Protein AF-A0AAW0F439-F1 (afdb_monomer_lite)

Organism: NCBI:txid1808958

Foldseek 3Di:
DDDDDDDDDDDDDDDDDDDDDDDDDDDDDDDDDDDDDDDDDDDDDDDDDDPDDPDDDDCCVLQVCLPPCLVVLVPDPDPPVVVVVVLVVLVVSLVSLLVLLVVLVVQLVVCVVVVVNVSNVVSVVVLVVSLVSLLVVLLSVLVSLLVVLLVVLVVVLVVVVVVLVVVLVVVLVVLVVVLVVVLVVLVVVLVVVLVVLVVVLVVVLVVCVVDVDPPDDDDPVLVVLVVVLVVCVVVVVVVVNVVSVVVSVVSVVVVSVVVSVVSVVVSVVVSVVSVVVSVVVSVVSVVVSVVVSVVSVVVSVVVSVVSVVVSVVSSVVSVVLSVVLNVVSVVLVVCQVPDPDHDSSVSSVVSSVSSNSSPPDDPPPPPPPVVPDD

Structure (mmCIF, N/CA/C/O backbone):
data_AF-A0AAW0F439-F1
#
_entry.id   AF-A0AAW0F439-F1
#
loop_
_atom_site.group_PDB
_atom_site.id
_atom_site.type_symbol
_atom_site.label_atom_id
_atom_site.label_alt_id
_atom_site.label_comp_id
_atom_site.label_asym_id
_atom_site.label_entity_id
_atom_site.label_seq_id
_atom_site.pdbx_PDB_ins_code
_atom_site.Cartn_x
_atom_site.Cartn_y
_atom_site.Cartn_z
_atom_site.occupancy
_atom_site.B_iso_or_equiv
_atom_site.auth_seq_id
_atom_site.auth_comp_id
_atom_site.auth_asym_id
_atom_site.auth_atom_id
_atom_site.pdbx_PDB_model_num
ATOM 1 N N . MET A 1 1 ? 4.691 -3.956 38.740 1.00 44.19 1 MET A N 1
ATOM 2 C CA . MET A 1 1 ? 5.986 -3.484 39.287 1.00 44.19 1 MET A CA 1
ATOM 3 C C . MET A 1 1 ? 6.882 -3.055 38.129 1.00 44.19 1 MET A C 1
ATOM 5 O O . MET A 1 1 ? 6.518 -3.349 37.000 1.00 44.19 1 MET A O 1
ATOM 9 N N . THR A 1 2 ? 7.966 -2.321 38.419 1.00 42.91 2 THR A N 1
ATOM 10 C CA . THR A 1 2 ? 8.877 -1.647 37.461 1.00 42.91 2 THR A CA 1
ATOM 11 C C . THR A 1 2 ? 8.206 -0.679 36.481 1.00 42.91 2 THR A C 1
ATOM 13 O O . THR A 1 2 ? 7.998 -0.981 35.310 1.00 42.91 2 THR A O 1
ATOM 16 N N . SER A 1 3 ? 7.930 0.528 36.981 1.00 34.72 3 SER A N 1
ATOM 17 C CA . SER A 1 3 ? 7.806 1.740 36.164 1.00 34.72 3 SER A CA 1
ATOM 18 C C . SER A 1 3 ? 9.114 2.037 35.424 1.00 34.72 3 SER A C 1
ATOM 20 O O . SER A 1 3 ? 10.192 1.748 35.940 1.00 34.72 3 SER A O 1
ATOM 22 N N . THR A 1 4 ? 9.035 2.727 34.288 1.00 47.25 4 THR A N 1
ATOM 23 C CA . THR A 1 4 ? 10.166 3.490 33.738 1.00 47.25 4 THR A CA 1
ATOM 24 C C . THR A 1 4 ? 9.667 4.860 33.295 1.00 47.25 4 THR A C 1
ATOM 26 O O . THR A 1 4 ? 8.822 4.973 32.412 1.00 47.25 4 THR A O 1
ATOM 29 N N . LEU A 1 5 ? 10.159 5.900 33.969 1.00 45.00 5 LEU A N 1
ATOM 30 C CA . LEU A 1 5 ? 9.976 7.294 33.573 1.00 45.00 5 LEU A CA 1
ATOM 31 C C . LEU A 1 5 ? 10.922 7.618 32.415 1.00 45.00 5 LEU A C 1
ATOM 33 O O . LEU A 1 5 ? 12.069 7.179 32.434 1.00 45.00 5 LEU A O 1
ATOM 37 N N . PHE A 1 6 ? 10.485 8.478 31.497 1.00 43.41 6 PHE A N 1
ATOM 38 C CA . PHE A 1 6 ? 11.401 9.290 30.700 1.00 43.41 6 PHE A CA 1
ATOM 39 C C . PHE A 1 6 ? 10.947 10.749 30.711 1.00 43.41 6 PHE A C 1
ATOM 41 O O . PHE A 1 6 ? 9.919 11.108 30.145 1.00 43.41 6 PHE A O 1
ATOM 48 N N . HIS A 1 7 ? 11.748 11.566 31.387 1.00 41.03 7 HIS A N 1
ATOM 49 C CA . HIS A 1 7 ? 11.763 13.021 31.304 1.00 41.03 7 HIS A CA 1
ATOM 50 C C . HIS A 1 7 ? 12.913 13.386 30.360 1.00 41.03 7 HIS A C 1
ATOM 52 O O . HIS A 1 7 ? 14.019 12.893 30.572 1.00 41.03 7 HIS A O 1
ATOM 58 N N . LEU A 1 8 ? 12.691 14.262 29.382 1.00 43.53 8 LEU A N 1
ATOM 59 C CA . LEU A 1 8 ? 13.760 15.073 28.798 1.00 43.53 8 LEU A CA 1
ATOM 60 C C . LEU A 1 8 ? 13.211 16.458 28.457 1.00 43.53 8 LEU A C 1
ATOM 62 O O . LEU A 1 8 ? 12.198 16.577 27.769 1.00 43.53 8 LEU A O 1
ATOM 66 N N . ASP A 1 9 ? 13.894 17.477 28.971 1.00 39.38 9 ASP A N 1
ATOM 67 C CA . ASP A 1 9 ? 13.676 18.881 28.635 1.00 39.38 9 ASP A CA 1
ATOM 68 C C . ASP A 1 9 ? 14.287 19.235 27.271 1.00 39.38 9 ASP A C 1
ATOM 70 O O . ASP A 1 9 ? 15.055 18.473 26.678 1.00 39.38 9 ASP A O 1
ATOM 74 N N . GLY A 1 10 ? 13.904 20.399 26.746 1.00 34.06 10 GLY A N 1
ATOM 75 C CA . GLY A 1 10 ? 14.281 20.834 25.405 1.00 34.06 10 GLY A CA 1
ATOM 76 C C . GLY A 1 10 ? 15.614 21.579 25.309 1.00 34.06 10 GLY A C 1
ATOM 77 O O . GLY A 1 10 ? 16.284 21.893 26.291 1.00 34.06 10 GLY A O 1
ATOM 78 N N . SER A 1 11 ? 15.951 21.954 24.078 1.00 33.31 11 SER A N 1
ATOM 79 C CA . SER A 1 11 ? 16.776 23.122 23.765 1.00 33.31 11 SER A CA 1
ATOM 80 C C . SER A 1 11 ? 16.497 23.564 22.332 1.00 33.31 11 SER A C 1
ATOM 82 O O . SER A 1 11 ? 16.321 22.739 21.437 1.00 33.31 11 SER A O 1
ATOM 84 N N . ALA A 1 12 ? 16.429 24.875 22.126 1.00 36.34 12 ALA A N 1
ATOM 85 C CA . ALA A 1 12 ? 16.360 25.480 20.802 1.00 36.34 12 ALA A CA 1
ATOM 86 C C . ALA A 1 12 ? 17.772 25.647 20.224 1.00 36.34 12 ALA A C 1
ATOM 88 O O . ALA A 1 12 ? 18.722 25.795 20.990 1.00 36.34 12 ALA A O 1
ATOM 89 N N . LEU A 1 13 ? 17.886 25.728 18.893 1.00 32.78 13 LEU A N 1
ATOM 90 C CA . LEU A 1 13 ? 18.457 26.903 18.216 1.00 32.78 13 LEU A CA 1
ATOM 91 C C . LEU A 1 13 ? 18.452 26.770 16.680 1.00 32.78 13 LEU A C 1
ATOM 93 O O . LEU A 1 13 ? 18.800 25.732 16.137 1.00 32.78 13 LEU A O 1
ATOM 97 N N . SER A 1 14 ? 18.161 27.904 16.036 1.00 31.98 14 SER A N 1
ATOM 98 C CA . SER A 1 14 ? 18.722 28.391 14.764 1.00 31.98 14 SER A CA 1
ATOM 99 C C . SER A 1 14 ? 18.606 27.563 13.469 1.00 31.98 14 SER A C 1
ATOM 101 O O . SER A 1 14 ? 19.311 26.577 13.275 1.00 31.98 14 SER A O 1
ATOM 103 N N . ALA A 1 15 ? 17.874 28.117 12.496 1.00 31.53 15 ALA A N 1
ATOM 104 C CA . ALA A 1 15 ? 18.339 28.228 11.108 1.00 31.53 15 ALA A CA 1
ATOM 105 C C . ALA A 1 15 ? 17.643 29.409 10.400 1.00 31.53 15 ALA A C 1
ATOM 107 O O . ALA A 1 15 ? 16.468 29.684 10.644 1.00 31.53 15 ALA A O 1
ATOM 108 N N . SER A 1 16 ? 18.389 30.109 9.546 1.00 33.22 16 SER A N 1
ATOM 109 C CA . SER A 1 16 ? 17.926 31.197 8.671 1.00 33.22 16 SER A CA 1
ATOM 110 C C . SER A 1 16 ? 17.037 30.684 7.530 1.00 33.22 16 SER A C 1
ATOM 112 O O . SER A 1 16 ? 17.197 29.533 7.140 1.00 33.22 16 SER A O 1
ATOM 114 N N . ASP A 1 17 ? 16.210 31.544 6.917 1.00 32.72 17 ASP A N 1
ATOM 115 C CA . ASP A 1 17 ? 16.488 32.036 5.549 1.00 32.72 17 ASP A CA 1
ATOM 116 C C . ASP A 1 17 ? 15.487 33.101 5.039 1.00 32.72 17 ASP A C 1
ATOM 118 O O . ASP A 1 17 ? 14.462 33.340 5.674 1.00 32.72 17 ASP A O 1
ATOM 122 N N . VAL A 1 18 ? 15.813 33.675 3.864 1.00 36.34 18 VAL A N 1
ATOM 123 C CA . VAL A 1 18 ? 14.975 34.319 2.808 1.00 36.34 18 VAL A CA 1
ATOM 124 C C . VAL A 1 18 ? 15.556 35.692 2.395 1.00 36.34 18 VAL A C 1
ATOM 126 O O . VAL A 1 18 ? 15.397 36.671 3.113 1.00 36.34 18 VAL A O 1
ATOM 129 N N . SER A 1 19 ? 16.372 35.800 1.332 1.00 37.03 19 SER A N 1
ATOM 130 C CA . SER A 1 19 ? 16.068 35.826 -0.130 1.00 37.03 19 SER A CA 1
ATOM 131 C C . SER A 1 19 ? 16.020 37.273 -0.718 1.00 37.03 19 SER A C 1
ATOM 133 O O . SER A 1 19 ? 16.279 38.207 0.039 1.00 37.03 19 SER A O 1
ATOM 135 N N . PRO A 1 20 ? 15.927 37.527 -2.051 1.00 46.81 20 PRO A N 1
ATOM 136 C CA . PRO A 1 20 ? 17.023 38.247 -2.721 1.00 46.81 20 PRO A CA 1
ATOM 137 C C . PRO A 1 20 ? 16.613 39.464 -3.579 1.00 46.81 20 PRO A C 1
ATOM 139 O O . PRO A 1 20 ? 15.482 39.566 -4.043 1.00 46.81 20 PRO A O 1
ATOM 142 N N . HIS A 1 21 ? 17.579 40.317 -3.950 1.00 32.12 21 HIS A N 1
ATOM 143 C CA . HIS A 1 21 ? 17.425 41.248 -5.080 1.00 32.12 21 HIS A CA 1
ATOM 144 C C . HIS A 1 21 ? 18.711 41.403 -5.911 1.00 32.12 21 HIS A C 1
ATOM 146 O O . HIS A 1 21 ? 19.806 41.555 -5.375 1.00 32.12 21 HIS A O 1
ATOM 152 N N . ARG A 1 22 ? 18.562 41.385 -7.246 1.00 32.38 22 ARG A N 1
ATOM 153 C CA . ARG A 1 22 ? 19.619 41.615 -8.247 1.00 32.38 22 ARG A CA 1
ATOM 154 C C . ARG A 1 22 ? 19.050 42.362 -9.456 1.00 32.38 22 ARG A C 1
ATOM 156 O O . ARG A 1 22 ? 18.057 41.900 -10.006 1.00 32.38 22 ARG A O 1
ATOM 163 N N . ALA A 1 23 ? 19.729 43.437 -9.871 1.00 35.75 23 ALA A N 1
ATOM 164 C CA . ALA A 1 23 ? 19.691 44.197 -11.145 1.00 35.75 23 ALA A CA 1
ATOM 165 C C . ALA A 1 23 ? 20.115 45.660 -10.830 1.00 35.75 23 ALA A C 1
ATOM 167 O O . ALA A 1 23 ? 19.971 46.032 -9.664 1.00 35.75 23 ALA A O 1
ATOM 168 N N . PRO A 1 24 ? 20.602 46.501 -11.780 1.00 47.84 24 PRO A N 1
ATOM 169 C CA . PRO A 1 24 ? 20.489 46.389 -13.247 1.00 47.84 24 PRO A CA 1
ATOM 170 C C . PRO A 1 24 ? 21.771 46.731 -14.069 1.00 47.84 24 PRO A C 1
ATOM 172 O O . PRO A 1 24 ? 22.823 46.975 -13.497 1.00 47.84 24 PRO A O 1
ATOM 175 N N . ALA A 1 25 ? 21.609 46.757 -15.409 1.00 32.91 25 ALA A N 1
ATOM 176 C CA . ALA A 1 25 ? 22.294 47.542 -16.474 1.00 32.91 25 ALA A CA 1
ATOM 177 C C . ALA A 1 25 ? 23.851 47.638 -16.529 1.00 32.91 25 ALA A C 1
ATOM 179 O O . ALA A 1 25 ? 24.495 47.911 -15.530 1.00 32.91 25 ALA A O 1
ATOM 180 N N . ALA A 1 26 ? 24.586 47.419 -17.635 1.00 33.12 26 ALA A N 1
ATOM 181 C CA . ALA A 1 26 ? 24.437 47.672 -19.091 1.00 33.12 26 ALA A CA 1
ATOM 182 C C . ALA A 1 26 ? 25.012 49.021 -19.602 1.00 33.12 26 ALA A C 1
ATOM 184 O O . ALA A 1 26 ? 24.386 50.058 -19.417 1.00 33.12 26 ALA A O 1
ATOM 185 N N . ALA A 1 27 ? 26.167 48.955 -20.293 1.00 31.69 27 ALA A N 1
ATOM 186 C CA . ALA A 1 27 ? 26.758 49.885 -21.290 1.00 31.69 27 ALA A CA 1
ATOM 187 C C . ALA A 1 27 ? 28.228 49.443 -21.566 1.00 31.69 27 ALA A C 1
ATOM 189 O O . ALA A 1 27 ? 28.840 48.889 -20.661 1.00 31.69 27 ALA A O 1
ATOM 190 N N . SER A 1 28 ? 28.956 49.702 -22.662 1.00 30.73 28 SER A N 1
ATOM 191 C CA . SER A 1 28 ? 28.740 49.817 -24.122 1.00 30.73 28 SER A CA 1
ATOM 192 C C . SER A 1 28 ? 29.999 50.487 -24.733 1.00 30.73 28 SER A C 1
ATOM 194 O O . SER A 1 28 ? 30.340 51.564 -24.252 1.00 30.73 28 SER A O 1
ATOM 196 N N . VAL A 1 29 ? 30.580 49.962 -25.837 1.00 30.08 29 VAL A N 1
ATOM 197 C CA . VAL A 1 29 ? 31.481 50.690 -26.798 1.00 30.08 29 VAL A CA 1
ATOM 198 C C . VAL A 1 29 ? 32.897 51.055 -26.236 1.00 30.08 29 VAL A C 1
ATOM 200 O O . VAL A 1 29 ? 33.021 51.316 -25.051 1.00 30.08 29 VAL A O 1
ATOM 203 N N . ARG A 1 30 ? 34.063 51.033 -26.927 1.00 30.36 30 ARG A N 1
ATOM 204 C CA . ARG A 1 30 ? 34.538 51.392 -28.301 1.00 30.36 30 ARG A CA 1
ATOM 205 C C . ARG A 1 30 ? 35.837 50.592 -28.611 1.00 30.36 30 ARG A C 1
ATOM 207 O O . ARG A 1 30 ? 36.656 50.441 -27.718 1.00 30.36 30 ARG A O 1
ATOM 214 N N . VAL A 1 31 ? 35.994 49.905 -29.749 1.00 35.06 31 VAL A N 1
ATOM 215 C CA . VAL A 1 31 ? 36.697 50.330 -30.995 1.00 35.06 31 VAL A CA 1
ATOM 216 C C . VAL A 1 31 ? 38.063 51.021 -30.817 1.00 35.06 31 VAL A C 1
ATOM 218 O O . VAL A 1 31 ? 38.099 52.172 -30.398 1.00 35.06 31 VAL A O 1
ATOM 221 N N . HIS A 1 32 ? 39.136 50.377 -31.301 1.00 30.80 32 HIS A N 1
ATOM 222 C CA . HIS A 1 32 ? 40.083 50.952 -32.276 1.00 30.80 32 HIS A CA 1
ATOM 223 C C . HIS A 1 32 ? 40.852 49.840 -33.016 1.00 30.80 32 HIS A C 1
ATOM 225 O O . HIS A 1 32 ? 41.097 48.773 -32.458 1.00 30.80 32 HIS A O 1
ATOM 231 N N . ALA A 1 33 ? 41.203 50.096 -34.275 1.00 35.25 33 ALA A N 1
ATOM 232 C CA . ALA A 1 33 ? 42.095 49.274 -35.090 1.00 35.25 33 ALA A CA 1
ATOM 233 C C . ALA A 1 33 ? 43.382 50.060 -35.365 1.00 35.25 33 ALA A C 1
ATOM 235 O O . ALA A 1 33 ? 43.315 51.288 -35.387 1.00 35.25 33 ALA A O 1
ATOM 236 N N . ASP A 1 34 ? 44.488 49.369 -35.656 1.00 28.09 34 ASP A N 1
ATOM 237 C CA . ASP A 1 34 ? 45.355 49.784 -36.764 1.00 28.09 34 ASP A CA 1
ATOM 238 C C . ASP A 1 34 ? 46.242 48.644 -37.292 1.00 28.09 34 ASP A C 1
ATOM 240 O O . ASP A 1 34 ? 46.413 47.610 -36.639 1.00 28.09 34 ASP A O 1
ATOM 244 N N . ALA A 1 35 ? 46.748 48.814 -38.514 1.00 33.47 35 ALA A N 1
ATOM 245 C CA . ALA A 1 35 ? 47.559 47.830 -39.235 1.00 33.47 35 ALA A CA 1
ATOM 246 C C . ALA A 1 35 ? 49.074 48.034 -39.019 1.00 33.47 35 ALA A C 1
ATOM 248 O O . ALA A 1 35 ? 49.483 49.067 -38.512 1.00 33.47 35 ALA A O 1
ATOM 249 N N . HIS A 1 36 ? 49.906 47.070 -39.450 1.00 31.88 36 HIS A N 1
ATOM 250 C CA . HIS A 1 36 ? 51.072 47.299 -40.332 1.00 31.88 36 HIS A CA 1
ATOM 251 C C . HIS A 1 36 ? 51.781 45.973 -40.712 1.00 31.88 36 HIS A C 1
ATOM 253 O O . HIS A 1 36 ? 52.089 45.134 -39.871 1.00 31.88 36 HIS A O 1
ATOM 259 N N . LEU A 1 37 ? 52.050 45.818 -42.012 1.00 36.91 37 LEU A N 1
ATOM 260 C CA . LEU A 1 37 ? 52.908 44.821 -42.690 1.00 36.91 37 LEU A CA 1
ATOM 261 C C . LEU A 1 37 ? 54.193 45.559 -43.172 1.00 36.91 37 LEU A C 1
ATOM 263 O O . LEU A 1 37 ? 54.091 46.786 -43.289 1.00 36.91 37 LEU A O 1
ATOM 267 N N . PRO A 1 38 ? 55.367 44.924 -43.476 1.00 45.69 38 PRO A N 1
ATOM 268 C CA . PRO A 1 38 ? 55.506 44.110 -44.709 1.00 45.69 38 PRO A CA 1
ATOM 269 C C . PRO A 1 38 ? 56.618 43.014 -44.844 1.00 45.69 38 PRO A C 1
ATOM 271 O O . PRO A 1 38 ? 57.724 43.110 -44.327 1.00 45.69 38 PRO A O 1
ATOM 274 N N . SER A 1 39 ? 56.295 42.020 -45.685 1.00 30.91 39 SER A N 1
ATOM 275 C CA . SER A 1 39 ? 57.039 41.353 -46.793 1.00 30.91 39 SER A CA 1
ATOM 276 C C . SER A 1 39 ? 58.575 41.141 -46.867 1.00 30.91 39 SER A C 1
ATOM 278 O O . SER A 1 39 ? 59.338 42.096 -46.999 1.00 30.91 39 SER A O 1
ATOM 280 N N . ARG A 1 40 ? 58.968 39.874 -47.135 1.00 25.69 40 ARG A N 1
ATOM 281 C CA . ARG A 1 40 ? 59.817 39.364 -48.269 1.00 25.69 40 ARG A CA 1
ATOM 282 C C . ARG A 1 40 ? 59.796 37.808 -48.241 1.00 25.69 40 ARG A C 1
ATOM 284 O O . ARG A 1 40 ? 59.927 37.264 -47.156 1.00 25.69 40 ARG A O 1
ATOM 291 N N . ALA A 1 41 ? 59.386 37.045 -49.269 1.00 31.73 41 ALA A N 1
ATOM 292 C CA . ALA A 1 41 ? 60.007 36.721 -50.581 1.00 31.73 41 ALA A CA 1
ATOM 293 C C . ALA A 1 41 ? 61.401 36.042 -50.464 1.00 31.73 41 ALA A C 1
ATOM 295 O O . ALA A 1 41 ? 62.212 36.535 -49.685 1.00 31.73 41 ALA A O 1
ATOM 296 N N . ALA A 1 42 ? 61.752 34.962 -51.190 1.00 32.22 42 ALA A N 1
ATOM 297 C CA . ALA A 1 42 ? 61.201 34.402 -52.446 1.00 32.22 42 ALA A CA 1
ATOM 298 C C . ALA A 1 42 ? 61.516 32.885 -52.650 1.00 32.22 42 ALA A C 1
ATOM 300 O O . ALA A 1 42 ? 62.343 32.376 -51.904 1.00 32.22 42 ALA A O 1
ATOM 301 N N . GLU A 1 43 ? 60.916 32.262 -53.696 1.00 32.38 43 GLU A N 1
ATOM 302 C CA . GLU A 1 43 ? 61.377 31.064 -54.480 1.00 32.38 43 GLU A CA 1
ATOM 303 C C . GLU A 1 43 ? 61.623 29.723 -53.713 1.00 32.38 43 GLU A C 1
ATOM 305 O O . GLU A 1 43 ? 61.959 29.734 -52.541 1.00 32.38 43 GLU A O 1
ATOM 310 N N . SER A 1 44 ? 61.546 28.484 -54.227 1.00 30.25 44 SER A N 1
ATOM 311 C CA . SER A 1 44 ? 60.993 27.772 -55.415 1.00 30.25 44 SER A CA 1
ATOM 312 C C . SER A 1 44 ? 61.211 26.240 -55.135 1.00 30.25 44 SER A C 1
ATOM 314 O O . SER A 1 44 ? 62.020 25.936 -54.258 1.00 30.25 44 SER A O 1
ATOM 316 N N . ASP A 1 45 ? 60.594 25.199 -55.721 1.00 31.58 45 ASP A N 1
ATOM 317 C CA . ASP A 1 45 ? 59.513 25.021 -56.714 1.00 31.58 45 ASP A CA 1
ATOM 318 C C . ASP A 1 45 ? 58.909 23.572 -56.611 1.00 31.58 45 ASP A C 1
ATOM 320 O O . ASP A 1 45 ? 59.071 22.923 -55.579 1.00 31.58 45 ASP A O 1
ATOM 324 N N . ASP A 1 46 ? 58.279 23.061 -57.684 1.00 29.92 46 ASP A N 1
ATOM 325 C CA . ASP A 1 46 ? 57.980 21.647 -58.033 1.00 29.92 46 ASP A CA 1
ATOM 326 C C . ASP A 1 46 ? 56.865 20.831 -57.308 1.00 29.92 46 ASP A C 1
ATOM 328 O O . ASP A 1 46 ? 56.997 20.327 -56.196 1.00 29.92 46 ASP A O 1
ATOM 332 N N . ALA A 1 47 ? 55.832 20.535 -58.118 1.00 30.41 47 ALA A N 1
ATOM 333 C CA . ALA A 1 47 ? 54.951 19.351 -58.162 1.00 30.41 47 ALA A CA 1
ATOM 334 C C . ALA A 1 47 ? 53.960 19.020 -56.999 1.00 30.41 47 ALA A C 1
ATOM 336 O O . ALA A 1 47 ? 54.336 18.885 -55.835 1.00 30.41 47 ALA A O 1
ATOM 337 N N . PRO A 1 48 ? 52.665 18.758 -57.306 1.00 39.69 48 PRO A N 1
ATOM 338 C CA . PRO A 1 48 ? 51.646 18.469 -56.296 1.00 39.69 48 PRO A CA 1
ATOM 339 C C . PRO A 1 48 ? 51.578 16.979 -55.926 1.00 39.69 48 PRO A C 1
ATOM 341 O O . PRO A 1 48 ? 51.132 16.144 -56.716 1.00 39.69 48 PRO A O 1
ATOM 344 N N . ALA A 1 49 ? 51.905 16.648 -54.676 1.00 31.77 49 ALA A N 1
ATOM 345 C CA . ALA A 1 49 ? 51.656 15.328 -54.101 1.00 31.77 49 ALA A CA 1
ATOM 346 C C . ALA A 1 49 ? 50.964 15.425 -52.729 1.00 31.77 49 ALA A C 1
ATOM 348 O O . ALA A 1 49 ? 51.417 16.133 -51.836 1.00 31.77 49 ALA A O 1
ATOM 349 N N . LEU A 1 50 ? 49.900 14.631 -52.552 1.00 33.50 50 LEU A N 1
ATOM 350 C CA . LEU A 1 50 ? 49.340 14.222 -51.250 1.00 33.50 50 LEU A CA 1
ATOM 351 C C . LEU A 1 50 ? 48.675 15.308 -50.371 1.00 33.50 50 LEU A C 1
ATOM 353 O O . LEU A 1 50 ? 48.874 15.351 -49.159 1.00 33.50 50 LEU A O 1
ATOM 357 N N . LEU A 1 51 ? 47.746 16.081 -50.943 1.00 40.47 51 LEU A N 1
ATOM 358 C CA . LEU A 1 51 ? 46.692 16.765 -50.174 1.00 40.47 51 LEU A CA 1
ATOM 359 C C . LEU A 1 51 ? 45.354 16.012 -50.280 1.00 40.47 51 LEU A C 1
ATOM 361 O O . LEU A 1 51 ? 44.575 16.311 -51.178 1.00 40.47 51 LEU A O 1
ATOM 365 N N . ALA A 1 52 ? 45.108 15.046 -49.376 1.00 32.78 52 ALA A N 1
ATOM 366 C CA . ALA A 1 52 ? 43.778 14.627 -48.871 1.00 32.78 52 ALA A CA 1
ATOM 367 C C . ALA A 1 52 ? 43.842 13.301 -48.068 1.00 32.78 52 ALA A C 1
ATOM 369 O O . ALA A 1 52 ? 43.359 12.273 -48.536 1.00 32.78 52 ALA A O 1
ATOM 370 N N . ASP A 1 53 ? 44.398 13.312 -46.849 1.00 38.03 53 ASP A N 1
ATOM 371 C CA . ASP A 1 53 ? 44.301 12.154 -45.924 1.00 38.03 53 ASP A CA 1
ATOM 372 C C . ASP A 1 53 ? 44.003 12.553 -44.456 1.00 38.03 53 ASP A C 1
ATOM 374 O O . ASP A 1 53 ? 44.045 11.730 -43.542 1.00 38.03 53 ASP A O 1
ATOM 378 N N . THR A 1 54 ? 43.697 13.833 -44.197 1.00 43.38 54 THR A N 1
ATOM 379 C CA . THR A 1 54 ? 43.726 14.421 -42.839 1.00 43.38 54 THR A CA 1
ATOM 380 C C . THR A 1 54 ? 42.523 15.299 -42.469 1.00 43.38 54 THR A C 1
ATOM 382 O O . THR A 1 54 ? 42.638 16.153 -41.593 1.00 43.38 54 THR A O 1
ATOM 385 N N . VAL A 1 55 ? 41.332 15.064 -43.041 1.00 45.22 55 VAL A N 1
ATOM 386 C CA . VAL A 1 55 ? 40.078 15.652 -42.515 1.00 45.22 55 VAL A CA 1
ATOM 387 C C . VAL A 1 55 ? 38.947 14.620 -42.422 1.00 45.22 55 VAL A C 1
ATOM 389 O O . VAL A 1 55 ? 38.088 14.497 -43.286 1.00 45.22 55 VAL A O 1
ATOM 392 N N . THR A 1 56 ? 38.899 13.900 -41.305 1.00 41.97 56 THR A N 1
ATOM 393 C CA . THR A 1 56 ? 37.625 13.499 -40.682 1.00 41.97 56 THR A CA 1
ATOM 394 C C . THR A 1 56 ? 37.812 13.602 -39.170 1.00 41.97 56 THR A C 1
ATOM 396 O O . THR A 1 56 ? 38.786 13.038 -38.663 1.00 41.97 56 THR A O 1
ATOM 399 N N . PRO A 1 57 ? 36.943 14.318 -38.427 1.00 46.41 57 PRO A N 1
ATOM 400 C CA . PRO A 1 57 ? 37.083 14.412 -36.980 1.00 46.41 57 PRO A CA 1
ATOM 401 C C . PRO A 1 57 ? 36.978 13.000 -36.386 1.00 46.41 57 PRO A C 1
ATOM 403 O O . PRO A 1 57 ? 36.054 12.254 -36.726 1.00 46.41 57 PRO A O 1
ATOM 406 N N . PRO A 1 58 ? 37.937 12.569 -35.553 1.00 50.31 58 PRO A N 1
ATOM 407 C CA . PRO A 1 58 ? 37.891 11.233 -35.002 1.00 50.31 58 PRO A CA 1
ATOM 408 C C . PRO A 1 58 ? 36.884 11.205 -33.848 1.00 50.31 58 PRO A C 1
ATOM 410 O O . PRO A 1 58 ? 36.937 12.058 -32.965 1.00 50.31 58 PRO A O 1
ATOM 413 N N . LEU A 1 59 ? 36.050 10.161 -33.808 1.00 57.62 59 LEU A N 1
ATOM 414 C CA . LEU A 1 59 ? 35.082 9.823 -32.745 1.00 57.62 59 LEU A CA 1
ATOM 415 C C . LEU A 1 59 ? 35.765 9.445 -31.404 1.00 57.62 59 LEU A C 1
ATOM 417 O O . LEU A 1 59 ? 35.397 8.471 -30.744 1.00 57.62 59 LEU A O 1
ATOM 421 N N . ARG A 1 60 ? 36.829 10.165 -31.021 1.00 52.88 60 ARG A N 1
ATOM 422 C CA . ARG A 1 60 ? 37.652 9.913 -29.829 1.00 52.88 60 ARG A CA 1
ATOM 423 C C . ARG A 1 60 ? 36.812 10.063 -28.563 1.00 52.88 60 ARG A C 1
ATOM 425 O O . ARG A 1 60 ? 36.856 9.179 -27.720 1.00 52.88 60 ARG A O 1
ATOM 432 N N . SER A 1 61 ? 36.001 11.113 -28.463 1.00 56.09 61 SER A N 1
ATOM 433 C CA . SER A 1 61 ? 35.021 11.309 -27.383 1.00 56.09 61 SER A CA 1
ATOM 434 C C . SER A 1 61 ? 34.016 10.155 -27.285 1.00 56.09 61 SER A C 1
ATOM 436 O O . SER A 1 61 ? 33.788 9.633 -26.196 1.00 56.09 61 SER A O 1
ATOM 438 N N . PHE A 1 62 ? 33.442 9.739 -28.418 1.00 59.28 62 PHE A N 1
ATOM 439 C CA . PHE A 1 62 ? 32.346 8.769 -28.459 1.00 59.28 62 PHE A CA 1
ATOM 440 C C . PHE A 1 62 ? 32.776 7.336 -28.090 1.00 59.28 62 PHE A C 1
ATOM 442 O O . PHE A 1 62 ? 31.989 6.624 -27.469 1.00 59.28 62 PHE A O 1
ATOM 449 N N . PHE A 1 63 ? 33.993 6.903 -28.459 1.00 58.38 63 PHE A N 1
ATOM 450 C CA . PHE A 1 63 ? 34.459 5.515 -28.263 1.00 58.38 63 PHE A CA 1
ATOM 451 C C . PHE A 1 63 ? 35.557 5.315 -27.200 1.00 58.38 63 PHE A C 1
ATOM 453 O O . PHE A 1 63 ? 35.896 4.169 -26.916 1.00 58.38 63 PHE A O 1
ATOM 460 N N . LEU A 1 64 ? 36.131 6.373 -26.609 1.00 55.38 64 LEU A N 1
ATOM 461 C CA . LEU A 1 64 ? 37.106 6.234 -25.507 1.00 55.38 64 LEU A CA 1
ATOM 462 C C . LEU A 1 64 ? 36.468 6.318 -24.107 1.00 55.38 64 LEU A C 1
ATOM 464 O O . LEU A 1 64 ? 37.131 6.011 -23.121 1.00 55.38 64 LEU A O 1
ATOM 468 N N . ALA A 1 65 ? 35.202 6.735 -23.997 1.00 50.84 65 ALA A N 1
ATOM 469 C CA . ALA A 1 65 ? 34.577 7.072 -22.713 1.00 50.84 65 ALA A CA 1
ATOM 470 C C . ALA A 1 65 ? 33.946 5.888 -21.942 1.00 50.84 65 ALA A C 1
ATOM 472 O O . ALA A 1 65 ? 33.600 6.058 -20.771 1.00 50.84 65 ALA A O 1
ATOM 473 N N . ASP A 1 66 ? 33.800 4.712 -22.567 1.00 49.19 66 ASP A N 1
ATOM 474 C CA . ASP A 1 66 ? 32.987 3.594 -22.045 1.00 49.19 66 ASP A CA 1
ATOM 475 C C . ASP A 1 66 ? 33.501 2.990 -20.720 1.00 49.19 66 ASP A C 1
ATOM 477 O O . ASP A 1 66 ? 32.706 2.462 -19.947 1.00 49.19 66 ASP A O 1
ATOM 481 N N . ALA A 1 67 ? 34.805 3.069 -20.422 1.00 45.03 67 ALA A N 1
ATOM 482 C CA . ALA A 1 67 ? 35.379 2.448 -19.220 1.00 45.03 67 ALA A CA 1
ATOM 483 C C . ALA A 1 67 ? 35.284 3.319 -17.951 1.00 45.03 67 ALA A C 1
ATOM 485 O O . ALA A 1 67 ? 35.098 2.785 -16.862 1.00 45.03 67 ALA A O 1
ATOM 486 N N . ALA A 1 68 ? 35.410 4.645 -18.076 1.00 42.06 68 ALA A N 1
ATOM 487 C CA . ALA A 1 68 ? 35.423 5.554 -16.924 1.00 42.06 68 ALA A CA 1
ATOM 488 C C . ALA A 1 68 ? 34.004 5.967 -16.495 1.00 42.06 68 ALA A C 1
ATOM 490 O O . ALA A 1 68 ? 33.644 5.866 -15.324 1.00 42.06 68 ALA A O 1
ATOM 491 N N . ARG A 1 69 ? 33.149 6.351 -17.457 1.00 49.47 69 ARG A N 1
ATOM 492 C CA . ARG A 1 69 ? 31.798 6.863 -17.156 1.00 49.47 69 ARG A CA 1
ATOM 493 C C . ARG A 1 69 ? 30.876 5.825 -16.513 1.00 49.47 69 ARG A C 1
ATOM 495 O O . ARG A 1 69 ? 29.983 6.206 -15.766 1.00 49.47 69 ARG A O 1
ATOM 502 N N . ALA A 1 70 ? 31.088 4.536 -16.784 1.00 45.12 70 ALA A N 1
ATOM 503 C CA . ALA A 1 70 ? 30.298 3.455 -16.196 1.00 45.12 70 ALA A CA 1
ATOM 504 C C . ALA A 1 70 ? 30.557 3.257 -14.688 1.00 45.12 70 ALA A C 1
ATOM 506 O O . ALA A 1 70 ? 29.689 2.731 -13.997 1.00 45.12 70 ALA A O 1
ATOM 507 N N . VAL A 1 71 ? 31.723 3.681 -14.183 1.00 42.59 71 VAL A N 1
ATOM 508 C CA . VAL A 1 71 ? 32.083 3.585 -12.759 1.00 42.59 71 VAL A CA 1
ATOM 509 C C . VAL A 1 71 ? 31.613 4.829 -12.003 1.00 42.59 71 VAL A C 1
ATOM 511 O O . VAL A 1 71 ? 30.939 4.704 -10.984 1.00 42.59 71 VAL A O 1
ATOM 514 N N . ASP A 1 72 ? 31.871 6.026 -12.538 1.00 38.19 72 ASP A N 1
ATOM 515 C CA . ASP A 1 72 ? 31.501 7.283 -11.869 1.00 38.19 72 ASP A CA 1
ATOM 516 C C . ASP A 1 72 ? 29.974 7.491 -11.794 1.00 38.19 72 ASP A C 1
ATOM 518 O O . ASP A 1 72 ? 29.453 8.009 -10.804 1.00 38.19 72 ASP A O 1
ATOM 522 N N . ALA A 1 73 ? 29.222 7.027 -12.802 1.00 44.69 73 ALA A N 1
ATOM 523 C CA . ALA A 1 73 ? 27.758 7.113 -12.822 1.00 44.69 73 ALA A CA 1
ATOM 524 C C . ALA A 1 73 ? 27.048 6.148 -11.848 1.00 44.69 73 ALA A C 1
ATOM 526 O O . ALA A 1 73 ? 25.826 6.216 -11.721 1.00 44.69 73 ALA A O 1
ATOM 527 N N . ALA A 1 74 ? 27.783 5.250 -11.180 1.00 43.06 74 ALA A N 1
ATOM 528 C CA . ALA A 1 74 ? 27.234 4.290 -10.221 1.00 43.06 74 ALA A CA 1
ATOM 529 C C . ALA A 1 74 ? 27.289 4.771 -8.756 1.00 43.06 74 ALA A C 1
ATOM 531 O O . ALA A 1 74 ? 26.748 4.094 -7.884 1.00 43.06 74 ALA A O 1
ATOM 532 N N . VAL A 1 75 ? 27.953 5.902 -8.473 1.00 41.81 75 VAL A N 1
ATOM 533 C CA . VAL A 1 75 ? 28.264 6.350 -7.096 1.00 41.81 75 VAL A CA 1
ATOM 534 C C . VAL A 1 75 ? 27.689 7.735 -6.759 1.00 41.81 75 VAL A C 1
ATOM 536 O O . VAL A 1 75 ? 27.499 8.048 -5.587 1.00 41.81 75 VAL A O 1
ATOM 539 N N . ALA A 1 76 ? 27.380 8.570 -7.753 1.00 40.31 76 ALA A N 1
ATOM 540 C CA . ALA A 1 76 ? 26.777 9.881 -7.520 1.00 40.31 76 ALA A CA 1
ATOM 541 C C . ALA A 1 76 ? 25.244 9.791 -7.404 1.00 40.31 76 ALA A C 1
ATOM 543 O O . ALA A 1 76 ? 24.588 9.296 -8.321 1.00 40.31 76 ALA A O 1
ATOM 544 N N . GLU A 1 77 ? 24.660 10.341 -6.334 1.00 40.72 77 GLU A N 1
ATOM 545 C CA . GLU A 1 77 ? 23.221 10.637 -6.299 1.00 40.72 77 GLU A CA 1
ATOM 546 C C . GLU A 1 77 ? 22.909 11.694 -7.370 1.00 40.72 77 GLU A C 1
ATOM 548 O O . GLU A 1 77 ? 23.327 12.850 -7.285 1.00 40.72 77 GLU A O 1
ATOM 553 N N . VAL A 1 78 ? 22.221 11.270 -8.430 1.00 45.81 78 VAL A N 1
ATOM 554 C CA . VAL A 1 78 ? 21.947 12.091 -9.613 1.00 45.81 78 VAL A CA 1
ATOM 555 C C . VAL A 1 78 ? 20.677 12.920 -9.368 1.00 45.81 78 VAL A C 1
ATOM 557 O O . VAL A 1 78 ? 19.599 12.331 -9.307 1.00 45.81 78 VAL A O 1
ATOM 560 N N . PRO A 1 79 ? 20.739 14.265 -9.269 1.00 49.69 79 PRO A N 1
ATOM 561 C CA . PRO A 1 79 ? 19.530 15.084 -9.170 1.00 49.69 79 PRO A CA 1
ATOM 562 C C . PRO A 1 79 ? 18.701 14.977 -10.461 1.00 49.69 79 PRO A C 1
ATOM 564 O O . PRO A 1 79 ? 19.274 14.857 -11.545 1.00 49.69 79 PRO A O 1
ATOM 567 N N . ASP A 1 80 ? 17.370 15.094 -10.374 1.00 52.16 80 ASP A N 1
ATOM 568 C CA . ASP A 1 80 ? 16.418 14.833 -11.480 1.00 52.16 80 ASP A CA 1
ATOM 569 C C . ASP A 1 80 ? 16.765 15.515 -12.825 1.00 52.16 80 ASP A C 1
ATOM 571 O O . ASP A 1 80 ? 16.485 14.990 -13.907 1.00 52.16 80 ASP A O 1
ATOM 575 N N . GLY A 1 81 ? 17.430 16.675 -12.789 1.00 59.09 81 GLY A N 1
ATOM 576 C CA . GLY A 1 81 ? 17.900 17.371 -13.991 1.00 59.09 81 GLY A CA 1
ATOM 577 C C . GLY A 1 81 ? 18.979 16.621 -14.789 1.00 59.09 81 GLY A C 1
ATOM 578 O O . GLY A 1 81 ? 19.047 16.762 -16.011 1.00 59.09 81 GLY A O 1
ATOM 579 N N . ALA A 1 82 ? 19.808 15.798 -14.147 1.00 63.50 82 ALA A N 1
ATOM 580 C CA . ALA A 1 82 ? 20.955 15.158 -14.789 1.00 63.50 82 ALA A CA 1
ATOM 581 C C . ALA A 1 82 ? 20.591 13.882 -15.578 1.00 63.50 82 ALA A C 1
ATOM 583 O O . ALA A 1 82 ? 21.253 13.578 -16.571 1.00 63.50 82 ALA A O 1
ATOM 584 N N . ALA A 1 83 ? 19.473 13.212 -15.265 1.00 67.25 83 ALA A N 1
ATOM 585 C CA . ALA A 1 83 ? 18.897 12.197 -16.158 1.00 67.25 83 ALA A CA 1
ATOM 586 C C . ALA A 1 83 ? 18.478 12.816 -17.509 1.00 67.25 83 ALA A C 1
ATOM 588 O O . ALA A 1 83 ? 18.764 12.264 -18.575 1.00 67.25 83 ALA A O 1
ATOM 589 N N . SER A 1 84 ? 17.885 14.016 -17.472 1.00 75.75 84 SER A N 1
ATOM 590 C CA . SER A 1 84 ? 17.521 14.779 -18.675 1.00 75.75 84 SER A CA 1
ATOM 591 C C . SER A 1 84 ? 18.752 15.260 -19.457 1.00 75.75 84 SER A C 1
ATOM 593 O O . SER A 1 84 ? 18.760 15.198 -20.687 1.00 75.75 84 SER A O 1
ATOM 595 N N . GLN A 1 85 ? 19.819 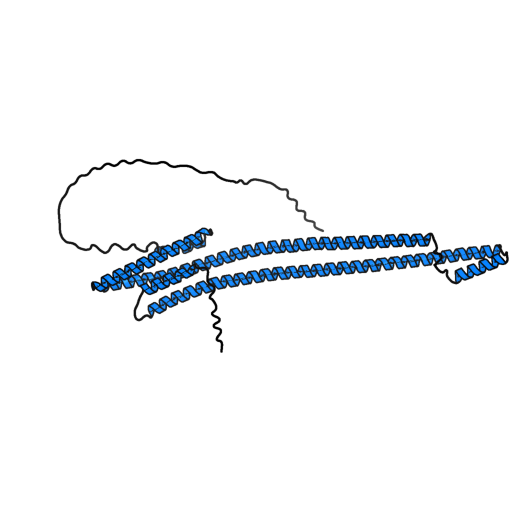15.683 -18.771 1.00 82.94 85 GLN A N 1
ATOM 596 C CA . GLN A 1 85 ? 21.088 16.053 -19.415 1.00 82.94 85 GLN A CA 1
ATOM 597 C C . GLN A 1 85 ? 21.774 14.850 -20.079 1.00 82.94 85 GLN A C 1
ATOM 599 O O . GLN A 1 85 ? 22.225 14.960 -21.218 1.00 82.94 85 GLN A O 1
ATOM 604 N N . GLN A 1 86 ? 21.807 13.681 -19.428 1.00 83.69 86 GLN A N 1
ATOM 605 C CA . GLN A 1 86 ? 22.384 12.470 -20.022 1.00 83.69 86 GLN A CA 1
ATOM 606 C C . GLN A 1 86 ? 21.591 11.991 -21.242 1.00 83.69 86 GLN A C 1
ATOM 608 O O . GLN A 1 86 ? 22.191 11.596 -22.241 1.00 83.69 86 GLN A O 1
ATOM 613 N N . HIS A 1 87 ? 20.262 12.093 -21.208 1.00 85.94 87 HIS A N 1
ATOM 614 C CA . HIS A 1 87 ? 19.413 11.841 -22.369 1.00 85.94 87 HIS A CA 1
ATOM 615 C C . HIS A 1 87 ? 19.744 12.786 -23.542 1.00 85.94 87 HIS A C 1
ATOM 617 O O . HIS A 1 87 ? 19.938 12.333 -24.673 1.00 85.94 87 HIS A O 1
ATOM 623 N N . GLN A 1 88 ? 19.894 14.090 -23.285 1.00 86.94 88 GLN A N 1
ATOM 624 C CA . GLN A 1 88 ? 20.299 15.067 -24.307 1.00 86.94 88 GLN A CA 1
ATOM 625 C C . GLN A 1 88 ? 21.699 14.775 -24.872 1.00 86.94 88 GLN A C 1
ATOM 627 O O . GLN A 1 88 ? 21.881 14.821 -26.092 1.00 86.94 88 GLN A O 1
ATOM 632 N N . GLN A 1 89 ? 22.661 14.415 -24.014 1.00 89.38 89 GLN A N 1
ATOM 633 C CA . GLN A 1 89 ? 24.004 14.015 -24.435 1.00 89.38 89 GLN A CA 1
ATOM 634 C C . GLN A 1 89 ? 23.960 12.747 -25.297 1.00 89.38 89 GLN A C 1
ATOM 636 O O . GLN A 1 89 ? 24.560 12.726 -26.365 1.00 89.38 89 GLN A O 1
ATOM 641 N N . TRP A 1 90 ? 23.187 11.728 -24.907 1.00 89.81 90 TRP A N 1
ATOM 642 C CA . TRP A 1 90 ? 22.979 10.519 -25.711 1.00 89.81 90 TRP A CA 1
ATOM 643 C C . TRP A 1 90 ? 22.441 10.853 -27.110 1.00 89.81 90 TRP A C 1
ATOM 645 O O . TRP A 1 90 ? 22.938 10.341 -28.110 1.00 89.81 90 TRP A O 1
ATOM 655 N N . HIS A 1 91 ? 21.477 11.770 -27.212 1.00 89.75 91 HIS A N 1
ATOM 656 C CA . HIS A 1 91 ? 20.959 12.228 -28.502 1.00 89.75 91 HIS A CA 1
ATOM 657 C C . HIS A 1 91 ? 21.945 13.082 -29.314 1.00 89.75 91 HIS A C 1
ATOM 659 O O . HIS A 1 91 ? 21.833 13.118 -30.540 1.00 89.75 91 HIS A O 1
ATOM 665 N N . ALA A 1 92 ? 22.884 13.796 -28.689 1.00 90.31 92 ALA A N 1
ATOM 666 C CA . ALA A 1 92 ? 23.982 14.458 -29.398 1.00 90.31 92 ALA A CA 1
ATOM 667 C C . ALA A 1 92 ? 24.978 13.422 -29.948 1.00 90.31 92 ALA A C 1
ATOM 669 O O . ALA A 1 92 ? 25.223 13.391 -31.153 1.00 90.31 92 ALA A O 1
ATOM 670 N N . ASP A 1 93 ? 25.431 12.509 -29.091 1.00 90.44 93 ASP A N 1
ATOM 671 C CA . ASP A 1 93 ? 26.324 11.395 -29.411 1.00 90.44 93 ASP A CA 1
ATOM 672 C C . ASP A 1 93 ? 25.775 10.531 -30.573 1.00 90.44 93 ASP A C 1
ATOM 674 O O . ASP A 1 93 ? 26.494 10.227 -31.524 1.00 90.44 93 ASP A O 1
ATOM 678 N N . MET A 1 94 ? 24.484 10.169 -30.559 1.00 92.56 94 MET A N 1
ATOM 679 C CA . MET A 1 94 ? 23.860 9.409 -31.658 1.00 92.56 94 MET A CA 1
ATOM 680 C C . MET A 1 94 ? 23.863 10.172 -32.997 1.00 92.56 94 MET A C 1
ATOM 682 O O . MET A 1 94 ? 24.066 9.558 -34.045 1.00 92.56 94 MET A O 1
ATOM 686 N N . ARG A 1 95 ? 23.669 11.500 -32.979 1.00 92.06 95 ARG A N 1
ATOM 687 C CA . ARG A 1 95 ? 23.718 12.345 -34.190 1.00 92.06 95 ARG A CA 1
ATOM 688 C C . ARG A 1 95 ? 25.137 12.468 -34.750 1.00 92.06 95 ARG A C 1
ATOM 690 O O . ARG A 1 95 ? 25.300 12.519 -35.966 1.00 92.06 95 ARG A O 1
ATOM 697 N N . GLU A 1 96 ? 26.158 12.466 -33.892 1.00 93.19 96 GLU A N 1
ATOM 698 C CA . GLU A 1 96 ? 27.567 12.433 -34.314 1.00 93.19 96 GLU A CA 1
ATOM 699 C C . GLU A 1 96 ? 27.888 11.136 -35.081 1.00 93.19 96 GLU A C 1
ATOM 701 O O . GLU A 1 96 ? 28.503 11.174 -36.149 1.00 93.19 96 GLU A O 1
ATOM 706 N N . VAL A 1 97 ? 27.401 9.985 -34.597 1.00 93.56 97 VAL A N 1
ATOM 707 C CA . VAL A 1 97 ? 27.570 8.694 -35.293 1.00 93.56 97 VAL A CA 1
ATOM 708 C C . VAL A 1 97 ? 26.801 8.647 -36.611 1.00 93.56 97 VAL A C 1
ATOM 710 O O . VAL A 1 97 ? 27.343 8.158 -37.601 1.00 93.56 97 VAL A O 1
ATOM 713 N N . GLU A 1 98 ? 25.576 9.177 -36.665 1.00 94.56 98 GLU A N 1
ATOM 714 C CA . GLU A 1 98 ? 24.821 9.300 -37.920 1.00 94.56 98 GLU A CA 1
ATOM 715 C C . GLU A 1 98 ? 25.588 10.132 -38.960 1.00 94.56 98 GLU A C 1
ATOM 717 O O . GLU A 1 98 ? 25.771 9.687 -40.096 1.00 94.56 98 GLU A O 1
ATOM 722 N N . ALA A 1 99 ? 26.107 11.300 -38.566 1.00 94.25 99 ALA A N 1
ATOM 723 C CA . ALA A 1 99 ? 26.918 12.147 -39.436 1.00 94.25 99 ALA A CA 1
ATOM 724 C C . ALA A 1 99 ? 28.186 11.427 -39.935 1.00 94.25 99 ALA A C 1
ATOM 726 O O . ALA A 1 99 ? 28.503 11.497 -41.123 1.00 94.25 99 ALA A O 1
ATOM 727 N N . TYR A 1 100 ? 28.876 10.679 -39.068 1.00 94.38 100 TYR A N 1
ATOM 728 C CA . TYR A 1 100 ? 30.060 9.904 -39.447 1.00 94.38 100 TYR A CA 1
ATOM 729 C C . TYR A 1 100 ? 29.756 8.756 -40.417 1.00 94.38 100 TYR A C 1
ATOM 731 O O . TYR A 1 100 ? 30.499 8.555 -41.379 1.00 94.38 100 TYR A O 1
ATOM 739 N N . LEU A 1 101 ? 28.672 8.005 -40.192 1.00 94.88 101 LEU A N 1
ATOM 740 C CA . LEU A 1 101 ? 28.253 6.927 -41.093 1.00 94.88 101 LEU A CA 1
ATOM 741 C C . LEU A 1 101 ? 27.853 7.478 -42.467 1.00 94.88 101 LEU A C 1
ATOM 743 O O . LEU A 1 101 ? 28.242 6.910 -43.484 1.00 94.88 101 LEU A O 1
ATOM 747 N N . ASN A 1 102 ? 27.142 8.610 -42.507 1.00 95.62 102 ASN A N 1
ATOM 748 C CA . ASN A 1 102 ? 26.825 9.299 -43.758 1.00 95.62 102 ASN A CA 1
ATOM 749 C C . ASN A 1 102 ? 28.103 9.774 -44.480 1.00 95.62 102 ASN A C 1
ATOM 751 O O . ASN A 1 102 ? 28.236 9.550 -45.679 1.00 95.62 102 ASN A O 1
ATOM 755 N N . ALA A 1 103 ? 29.075 10.354 -43.765 1.00 95.50 103 ALA A N 1
ATOM 756 C CA . ALA A 1 103 ? 30.342 10.798 -44.356 1.00 95.50 103 ALA A CA 1
ATOM 757 C C . ALA A 1 103 ? 31.187 9.640 -44.925 1.00 95.50 103 ALA A C 1
ATOM 759 O O . ALA A 1 103 ? 31.777 9.781 -45.997 1.00 95.50 103 ALA A O 1
ATOM 760 N N . LEU A 1 104 ? 31.233 8.487 -44.243 1.00 95.00 104 LEU A N 1
ATOM 761 C CA . LEU A 1 104 ? 31.917 7.292 -44.753 1.00 95.00 104 LEU A CA 1
ATOM 762 C C . LEU A 1 104 ? 31.224 6.679 -45.975 1.00 95.00 104 LEU A C 1
ATOM 764 O O . LEU A 1 104 ? 31.914 6.155 -46.848 1.00 95.00 104 LEU A O 1
ATOM 768 N N . ASP A 1 105 ? 29.893 6.732 -46.051 1.00 96.62 105 ASP A N 1
ATOM 769 C CA . ASP A 1 105 ? 29.142 6.222 -47.202 1.00 96.62 105 ASP A CA 1
ATOM 770 C C . ASP A 1 105 ? 29.296 7.122 -48.437 1.00 96.62 105 ASP A C 1
ATOM 772 O O . ASP A 1 105 ? 29.533 6.607 -49.530 1.00 96.62 105 ASP A O 1
ATOM 776 N N . SER A 1 106 ? 29.290 8.450 -48.268 1.00 95.81 106 SER A N 1
ATOM 777 C CA . SER A 1 106 ? 29.642 9.384 -49.349 1.00 95.81 106 SER A CA 1
ATOM 778 C C . SER A 1 106 ? 31.065 9.131 -49.858 1.00 95.81 106 SER A C 1
ATOM 780 O O . SER A 1 106 ? 31.253 8.855 -51.039 1.00 95.81 106 SER A O 1
ATOM 782 N N . ALA A 1 107 ? 32.060 9.085 -48.962 1.00 95.38 107 ALA A N 1
ATOM 783 C CA . ALA A 1 107 ? 33.450 8.821 -49.347 1.00 95.38 107 ALA A CA 1
ATOM 784 C C . ALA A 1 107 ? 33.641 7.443 -50.017 1.00 95.38 107 ALA A C 1
ATOM 786 O O . ALA A 1 107 ? 34.477 7.292 -50.911 1.00 95.38 107 ALA A O 1
ATOM 787 N N . ARG A 1 108 ? 32.856 6.430 -49.621 1.00 96.69 108 ARG A N 1
ATOM 788 C CA . ARG A 1 108 ? 32.799 5.120 -50.288 1.00 96.69 108 ARG A CA 1
ATOM 789 C C . ARG A 1 108 ? 32.248 5.243 -51.710 1.00 96.69 108 ARG A C 1
ATOM 791 O O . ARG A 1 108 ? 32.824 4.637 -52.612 1.00 96.69 108 ARG A O 1
ATOM 798 N N . ALA A 1 109 ? 31.158 5.985 -51.906 1.00 95.88 109 ALA A N 1
ATOM 799 C CA . ALA A 1 109 ? 30.554 6.207 -53.218 1.00 95.88 109 ALA A CA 1
ATOM 800 C C . ALA A 1 109 ? 31.504 6.967 -54.161 1.00 95.88 109 ALA A C 1
ATOM 802 O O . ALA A 1 109 ? 31.688 6.539 -55.300 1.00 95.88 109 ALA A O 1
ATOM 803 N N . ASP A 1 110 ? 32.183 8.002 -53.660 1.00 96.69 110 ASP A N 1
ATOM 804 C CA . ASP A 1 110 ? 33.189 8.771 -54.404 1.00 96.69 110 ASP A CA 1
ATOM 805 C C . ASP A 1 110 ? 34.410 7.910 -54.774 1.00 96.69 110 ASP A C 1
ATOM 807 O O . ASP A 1 110 ? 34.896 7.937 -55.904 1.00 96.69 110 ASP A O 1
ATOM 811 N N . CYS A 1 111 ? 34.892 7.067 -53.851 1.00 95.56 111 CYS A N 1
ATOM 812 C CA . CYS A 1 111 ? 35.963 6.117 -54.160 1.00 95.56 111 CYS A CA 1
ATOM 813 C C . CYS A 1 111 ? 35.523 5.068 -55.193 1.00 95.56 111 CYS A C 1
ATOM 815 O O . CYS A 1 111 ? 36.331 4.669 -56.028 1.00 95.56 111 CYS A O 1
ATOM 817 N N . ALA A 1 112 ? 34.270 4.608 -55.147 1.00 95.31 112 ALA A N 1
ATOM 818 C CA . ALA A 1 112 ? 33.747 3.624 -56.090 1.00 95.31 112 ALA A CA 1
ATOM 819 C C . ALA A 1 112 ? 33.561 4.210 -57.501 1.00 95.31 112 ALA A C 1
ATOM 821 O O . ALA A 1 112 ? 33.922 3.549 -58.473 1.00 95.31 112 ALA A O 1
ATOM 822 N N . SER A 1 113 ? 33.065 5.447 -57.624 1.00 96.19 113 SER A N 1
ATOM 823 C CA . SER A 1 113 ? 32.932 6.136 -58.917 1.00 96.19 113 SER A CA 1
ATOM 824 C C . SER A 1 113 ? 34.293 6.480 -59.539 1.00 96.19 113 SER A C 1
ATOM 826 O O . SER A 1 113 ? 34.440 6.412 -60.757 1.00 96.19 113 SER A O 1
ATOM 828 N N . ALA A 1 114 ? 35.311 6.742 -58.713 1.00 96.00 114 ALA A N 1
ATOM 829 C CA . ALA A 1 114 ? 36.703 6.916 -59.134 1.00 96.00 114 ALA A CA 1
ATOM 830 C C . ALA A 1 114 ? 37.478 5.596 -59.377 1.00 96.00 114 ALA A C 1
ATOM 832 O O . ALA A 1 114 ? 38.672 5.637 -59.671 1.00 96.00 114 ALA A O 1
ATOM 833 N N . GLY A 1 115 ? 36.853 4.420 -59.218 1.00 96.81 115 GLY A N 1
ATOM 834 C CA . GLY A 1 115 ? 37.504 3.109 -59.394 1.00 96.81 115 GLY A CA 1
ATOM 835 C C . GLY A 1 115 ? 38.498 2.706 -58.288 1.00 96.81 115 GLY A C 1
ATOM 836 O O . GLY A 1 115 ? 39.205 1.706 -58.409 1.00 96.81 115 GLY A O 1
ATOM 837 N N . LEU A 1 116 ? 38.555 3.447 -57.178 1.00 96.50 116 LEU A N 1
ATOM 838 C CA . LEU A 1 116 ? 39.460 3.231 -56.042 1.00 96.50 116 LEU A CA 1
ATOM 839 C C . LEU A 1 116 ? 38.894 2.196 -55.051 1.00 96.50 116 LEU A C 1
ATOM 841 O O . LEU A 1 116 ? 38.719 2.469 -53.859 1.00 96.50 116 LEU A O 1
ATOM 845 N N . PHE A 1 117 ? 38.615 0.982 -55.534 1.00 95.56 117 PHE A N 1
ATOM 846 C CA . PHE A 1 117 ? 37.869 -0.045 -54.790 1.00 95.56 117 PHE A CA 1
ATOM 847 C C . PHE A 1 117 ? 38.473 -0.415 -53.423 1.00 95.56 117 PHE A C 1
ATOM 849 O O . PHE A 1 117 ? 37.728 -0.565 -52.458 1.00 95.56 117 PHE A O 1
ATOM 856 N N . LEU A 1 118 ? 39.805 -0.465 -53.284 1.00 95.31 118 LEU A N 1
ATOM 857 C CA . LEU A 1 118 ? 40.469 -0.728 -51.993 1.00 95.31 118 LEU A CA 1
ATOM 858 C C . LEU A 1 118 ? 40.178 0.359 -50.937 1.00 95.31 118 LEU A C 1
ATOM 860 O O . LEU A 1 118 ? 40.068 0.065 -49.744 1.00 95.31 118 LEU A O 1
ATOM 864 N N . ARG A 1 119 ? 40.016 1.624 -51.355 1.00 93.12 119 ARG A N 1
ATOM 865 C CA . ARG A 1 119 ? 39.637 2.727 -50.453 1.00 93.12 119 ARG A CA 1
ATOM 866 C C . ARG A 1 119 ? 38.153 2.660 -50.085 1.00 93.12 119 ARG A C 1
ATOM 868 O O . ARG A 1 119 ? 37.812 2.863 -48.918 1.00 93.12 119 ARG A O 1
ATOM 875 N N . ALA A 1 120 ? 37.291 2.294 -51.036 1.00 93.81 120 ALA A N 1
ATOM 876 C CA . ALA A 1 120 ? 35.875 2.037 -50.773 1.00 93.81 120 ALA A CA 1
ATOM 877 C C . ALA A 1 120 ? 35.681 0.871 -49.777 1.00 93.81 120 ALA A C 1
ATOM 879 O O . ALA A 1 120 ? 34.893 0.986 -48.836 1.00 93.81 120 ALA A O 1
ATOM 880 N N . GLU A 1 121 ? 36.455 -0.212 -49.909 1.00 94.25 121 GLU A N 1
ATOM 881 C CA . GLU A 1 121 ? 36.442 -1.336 -48.965 1.00 94.25 121 GLU A CA 1
ATOM 882 C C . GLU A 1 121 ? 36.937 -0.924 -47.565 1.00 94.25 121 GLU A C 1
ATOM 884 O O . GLU A 1 121 ? 36.344 -1.295 -46.550 1.00 94.25 121 GLU A O 1
ATOM 889 N N . SER A 1 122 ? 37.979 -0.089 -47.483 1.00 94.50 122 SER A N 1
ATOM 890 C CA . SER A 1 122 ? 38.441 0.481 -46.209 1.00 94.50 122 SER A CA 1
ATOM 891 C C . SER A 1 122 ? 37.342 1.298 -45.509 1.00 94.50 122 SER A C 1
ATOM 893 O O . SER A 1 122 ? 37.137 1.155 -44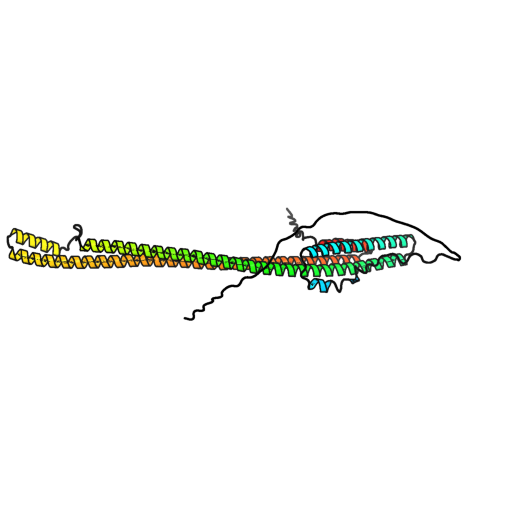.299 1.00 94.50 122 SER A O 1
ATOM 895 N N . CYS A 1 123 ? 36.562 2.087 -46.260 1.00 94.12 123 CYS A N 1
ATOM 896 C CA . CYS A 1 123 ? 35.397 2.802 -45.724 1.00 94.12 123 CYS A CA 1
ATOM 897 C C . CYS A 1 123 ? 34.318 1.838 -45.202 1.00 94.12 123 CYS A C 1
ATOM 899 O O . CYS A 1 123 ? 33.821 2.037 -44.092 1.00 94.12 123 CYS A O 1
ATOM 901 N N . MET A 1 124 ? 34.022 0.751 -45.927 1.00 94.31 124 MET A N 1
ATOM 902 C CA . MET A 1 124 ? 33.107 -0.305 -45.464 1.00 94.31 124 MET A CA 1
ATOM 903 C C . MET A 1 124 ? 33.571 -0.927 -44.141 1.00 94.31 124 MET A C 1
ATOM 905 O O . MET A 1 124 ? 32.829 -0.907 -43.160 1.00 94.31 124 MET A O 1
ATOM 909 N N . ARG A 1 125 ? 34.828 -1.387 -44.061 1.00 94.25 125 ARG A N 1
ATOM 910 C CA . ARG A 1 125 ? 35.413 -1.972 -42.837 1.00 94.25 125 ARG A CA 1
ATOM 911 C C . ARG A 1 125 ? 35.395 -0.988 -41.653 1.00 94.25 125 ARG A C 1
ATOM 913 O O . ARG A 1 125 ? 35.190 -1.400 -40.507 1.00 94.25 125 ARG A O 1
ATOM 920 N N . ARG A 1 126 ? 35.566 0.319 -41.903 1.00 94.19 126 ARG A N 1
ATOM 921 C CA . ARG A 1 126 ? 35.418 1.378 -40.883 1.00 94.19 126 ARG A CA 1
ATOM 922 C C . ARG A 1 126 ? 33.970 1.533 -40.408 1.00 94.19 126 ARG A C 1
ATOM 924 O O . ARG A 1 126 ? 33.762 1.634 -39.198 1.00 94.19 126 ARG A O 1
ATOM 931 N N . MET A 1 127 ? 32.988 1.500 -41.314 1.00 94.69 127 MET A N 1
ATOM 932 C CA . MET A 1 127 ? 31.565 1.513 -40.946 1.00 94.69 127 MET A CA 1
ATOM 933 C C . MET A 1 127 ? 31.190 0.275 -40.122 1.00 94.69 127 MET A C 1
ATOM 935 O O . MET A 1 127 ? 30.580 0.425 -39.067 1.00 94.69 127 MET A O 1
ATOM 939 N N . GLU A 1 128 ? 31.634 -0.929 -40.503 1.00 93.56 128 GLU A N 1
ATOM 940 C CA . GLU A 1 128 ? 31.389 -2.140 -39.703 1.00 93.56 128 GLU A CA 1
ATOM 941 C C . GLU A 1 128 ? 31.915 -2.025 -38.270 1.00 93.56 128 GLU A C 1
ATOM 943 O O . GLU A 1 128 ? 31.250 -2.419 -37.308 1.00 93.56 128 GLU A O 1
ATOM 948 N N . LYS A 1 129 ? 33.136 -1.495 -38.113 1.00 93.50 129 LYS A N 1
ATOM 949 C CA . LYS A 1 129 ? 33.743 -1.290 -36.796 1.00 93.50 129 LYS A CA 1
ATOM 950 C C . LYS A 1 129 ? 32.904 -0.319 -35.963 1.00 93.50 129 LYS A C 1
ATOM 952 O O . LYS A 1 129 ? 32.670 -0.599 -34.789 1.00 93.50 129 LYS A O 1
ATOM 957 N N . ALA A 1 130 ? 32.412 0.765 -36.564 1.00 92.19 130 ALA A N 1
ATOM 958 C CA . ALA A 1 130 ? 31.511 1.705 -35.902 1.00 92.19 130 ALA A CA 1
ATOM 959 C C . ALA A 1 130 ? 30.177 1.044 -35.500 1.00 92.19 130 ALA A C 1
ATOM 961 O O . ALA A 1 130 ? 29.761 1.201 -34.357 1.00 92.19 130 ALA A O 1
ATOM 962 N N . VAL A 1 131 ? 29.560 0.235 -36.371 1.00 93.50 131 VAL A N 1
ATOM 963 C CA . VAL A 1 131 ? 28.321 -0.522 -36.088 1.00 93.50 131 VAL A CA 1
ATOM 964 C C . VAL A 1 131 ? 28.498 -1.487 -34.911 1.00 93.50 131 VAL A C 1
ATOM 966 O O . VAL A 1 131 ? 27.687 -1.490 -33.984 1.00 93.50 131 VAL A O 1
ATOM 969 N N . ARG A 1 132 ? 29.581 -2.280 -34.897 1.00 93.25 132 ARG A N 1
ATOM 970 C CA . ARG A 1 132 ? 29.867 -3.234 -33.807 1.00 93.25 132 ARG A CA 1
ATOM 971 C C . ARG A 1 132 ? 30.123 -2.528 -32.470 1.00 93.25 132 ARG A C 1
ATOM 973 O O . ARG A 1 132 ? 29.703 -3.034 -31.430 1.00 93.25 132 ARG A O 1
ATOM 980 N N . LEU A 1 133 ? 30.797 -1.374 -32.480 1.00 93.25 133 LEU A N 1
ATOM 981 C CA . LEU A 1 133 ? 31.025 -0.571 -31.273 1.00 93.25 133 LEU A CA 1
ATOM 982 C C . LEU A 1 133 ? 29.741 0.126 -30.796 1.00 93.25 133 LEU A C 1
ATOM 984 O O . LEU A 1 133 ? 29.441 0.084 -29.607 1.00 93.25 133 LEU A O 1
ATOM 988 N N . LEU A 1 134 ? 28.945 0.688 -31.711 1.00 92.81 134 LEU A N 1
ATOM 989 C CA . LEU A 1 134 ? 27.641 1.284 -31.412 1.00 92.81 134 LEU A CA 1
ATOM 990 C C . LEU A 1 134 ? 26.707 0.265 -30.747 1.00 92.81 134 LEU A C 1
ATOM 992 O O . LEU A 1 134 ? 26.113 0.568 -29.717 1.00 92.81 134 LEU A O 1
ATOM 996 N N . ALA A 1 135 ? 26.621 -0.956 -31.285 1.00 93.44 135 ALA A N 1
ATOM 997 C CA . ALA A 1 135 ? 25.826 -2.028 -30.691 1.00 93.44 135 ALA A CA 1
ATOM 998 C C . ALA A 1 135 ? 26.260 -2.340 -29.246 1.00 93.44 135 ALA A C 1
ATOM 1000 O O . ALA A 1 135 ? 25.414 -2.386 -28.355 1.00 93.44 135 ALA A O 1
ATOM 1001 N N . ARG A 1 136 ? 27.573 -2.472 -28.992 1.00 94.12 136 ARG A N 1
ATOM 1002 C CA . ARG A 1 136 ? 28.116 -2.665 -27.633 1.00 94.12 136 ARG A CA 1
ATOM 1003 C C . ARG A 1 136 ? 27.745 -1.510 -26.703 1.00 94.12 136 ARG A C 1
ATOM 1005 O O . ARG A 1 136 ? 27.266 -1.757 -25.597 1.00 94.12 136 ARG A O 1
ATOM 1012 N N . ARG A 1 137 ? 27.895 -0.264 -27.159 1.00 92.62 137 ARG A N 1
ATOM 1013 C CA . ARG A 1 137 ? 27.564 0.923 -26.363 1.00 92.62 137 ARG A CA 1
ATOM 1014 C C . ARG A 1 137 ? 26.067 1.015 -26.047 1.00 92.62 137 ARG A C 1
ATOM 1016 O O . ARG A 1 137 ? 25.715 1.288 -24.905 1.00 92.62 137 ARG A O 1
ATOM 1023 N N . ILE A 1 138 ? 25.185 0.692 -26.999 1.00 92.19 138 ILE A N 1
ATOM 1024 C CA . ILE A 1 138 ? 23.731 0.581 -26.765 1.00 92.19 138 ILE A CA 1
ATOM 1025 C C . ILE A 1 138 ? 23.434 -0.471 -25.688 1.00 92.19 138 ILE A C 1
ATOM 1027 O O . ILE A 1 138 ? 22.660 -0.200 -24.775 1.00 92.19 138 ILE A O 1
ATOM 1031 N N . THR A 1 139 ? 24.069 -1.647 -25.748 1.00 92.25 139 THR A N 1
ATOM 1032 C CA . THR A 1 139 ? 23.879 -2.696 -24.729 1.00 92.25 139 THR A CA 1
ATOM 1033 C C . THR A 1 139 ? 24.436 -2.313 -23.351 1.00 92.25 139 THR A C 1
ATOM 1035 O O . THR A 1 139 ? 23.865 -2.705 -22.334 1.00 92.25 139 THR A O 1
ATOM 1038 N N . GLY A 1 140 ? 25.509 -1.514 -23.299 1.00 91.62 140 GLY A N 1
ATOM 1039 C CA . GLY A 1 140 ? 26.057 -0.955 -22.060 1.00 91.62 140 GLY A CA 1
ATOM 1040 C C . GLY A 1 140 ? 25.121 0.074 -21.424 1.00 91.62 140 GLY A C 1
ATOM 1041 O O . GLY A 1 140 ? 24.748 -0.075 -20.261 1.00 91.62 140 GLY A O 1
ATOM 1042 N N . GLU A 1 141 ? 24.664 1.059 -22.202 1.00 91.25 141 GLU A N 1
ATOM 1043 C CA . GLU A 1 141 ? 23.712 2.076 -21.734 1.00 91.25 141 GLU A CA 1
ATOM 1044 C C . GLU A 1 141 ? 22.370 1.445 -21.326 1.00 91.25 141 GLU A C 1
ATOM 1046 O O . GLU A 1 141 ? 21.801 1.836 -20.313 1.00 91.25 141 GLU A O 1
ATOM 1051 N N . ALA A 1 142 ? 21.895 0.407 -22.031 1.00 91.44 142 ALA A N 1
ATOM 1052 C CA . ALA A 1 142 ? 20.698 -0.350 -21.646 1.00 91.44 142 ALA A CA 1
ATOM 1053 C C . ALA A 1 142 ? 20.807 -0.953 -20.237 1.00 91.44 142 ALA A C 1
ATOM 1055 O O . ALA A 1 142 ? 19.848 -0.899 -19.467 1.00 91.44 142 ALA A O 1
ATOM 1056 N N . ASN A 1 143 ? 21.974 -1.500 -19.881 1.00 92.94 143 ASN A N 1
ATOM 1057 C CA . ASN A 1 143 ? 22.225 -1.983 -18.525 1.00 92.94 143 ASN A CA 1
ATOM 1058 C C . ASN A 1 143 ? 22.308 -0.807 -17.533 1.00 92.94 143 ASN A C 1
ATOM 1060 O O . ASN A 1 143 ? 21.630 -0.838 -16.514 1.00 92.94 143 ASN A O 1
ATOM 1064 N N . ALA A 1 144 ? 23.048 0.263 -17.846 1.00 91.00 144 ALA A N 1
ATOM 1065 C CA . ALA A 1 144 ? 23.200 1.423 -16.957 1.00 91.00 144 ALA A CA 1
ATOM 1066 C C . ALA A 1 144 ? 21.883 2.185 -16.693 1.00 91.00 144 ALA A C 1
ATOM 1068 O O . ALA A 1 144 ? 21.679 2.731 -15.609 1.00 91.00 144 ALA A O 1
ATOM 1069 N N . VAL A 1 145 ? 20.972 2.246 -17.669 1.00 90.19 145 VAL A N 1
ATOM 1070 C CA . VAL A 1 145 ? 19.611 2.780 -17.492 1.00 90.19 145 VAL A CA 1
ATOM 1071 C C . VAL A 1 145 ? 18.768 1.833 -16.633 1.00 90.19 145 VAL A C 1
ATOM 1073 O O . VAL A 1 145 ? 18.074 2.299 -15.732 1.00 90.19 145 VAL A O 1
ATOM 1076 N N . ALA A 1 146 ? 18.864 0.516 -16.849 1.00 91.19 146 ALA A N 1
ATOM 1077 C CA . ALA A 1 146 ? 18.136 -0.470 -16.052 1.00 91.19 146 ALA A CA 1
ATOM 1078 C C . ALA A 1 146 ? 18.568 -0.478 -14.574 1.00 91.19 146 ALA A C 1
ATOM 1080 O O . ALA A 1 146 ? 17.702 -0.461 -13.704 1.00 91.19 146 ALA A O 1
ATOM 1081 N N . GLU A 1 147 ? 19.871 -0.436 -14.267 1.00 91.75 147 GLU A N 1
ATOM 1082 C CA . GLU A 1 147 ? 20.337 -0.392 -12.870 1.00 91.75 147 GLU A CA 1
ATOM 1083 C C . GLU A 1 147 ? 19.873 0.883 -12.153 1.00 91.75 147 GLU A C 1
ATOM 1085 O O . GLU A 1 147 ? 19.342 0.808 -11.047 1.00 91.75 147 GLU A O 1
ATOM 1090 N N . ARG A 1 148 ? 19.969 2.054 -12.798 1.00 90.88 148 ARG A N 1
ATOM 1091 C CA . ARG A 1 148 ? 19.460 3.310 -12.217 1.00 90.88 148 ARG A CA 1
ATOM 1092 C C . ARG A 1 148 ? 17.951 3.279 -11.986 1.00 90.88 148 ARG A C 1
ATOM 1094 O O . ARG A 1 148 ? 17.488 3.759 -10.955 1.00 90.88 148 ARG A O 1
ATOM 1101 N N . ALA A 1 149 ? 17.190 2.680 -12.903 1.00 90.75 149 ALA A N 1
ATOM 1102 C CA . ALA A 1 149 ? 15.756 2.482 -12.719 1.00 90.75 149 ALA A CA 1
ATOM 1103 C C . ALA A 1 149 ? 15.452 1.546 -11.534 1.00 90.75 149 ALA A C 1
ATOM 1105 O O . ALA A 1 149 ? 14.556 1.848 -10.750 1.00 90.75 149 ALA A O 1
ATOM 1106 N N . ARG A 1 150 ? 16.217 0.458 -11.347 1.00 92.62 150 ARG A N 1
ATOM 1107 C CA . ARG A 1 150 ? 16.082 -0.431 -10.178 1.00 92.62 150 ARG A CA 1
ATOM 1108 C C . ARG A 1 150 ? 16.380 0.290 -8.862 1.00 92.62 150 ARG A C 1
ATOM 1110 O O . ARG A 1 150 ? 15.588 0.165 -7.934 1.00 92.62 150 ARG A O 1
ATOM 1117 N N . VAL A 1 151 ? 17.474 1.056 -8.789 1.00 92.62 151 VAL A N 1
ATOM 1118 C CA . VAL A 1 151 ? 17.835 1.845 -7.593 1.00 92.62 151 VAL A CA 1
ATOM 1119 C C . VAL A 1 151 ? 16.726 2.849 -7.267 1.00 92.62 151 VAL A C 1
ATOM 1121 O O . VAL A 1 151 ? 16.170 2.807 -6.172 1.00 92.62 151 VAL A O 1
ATOM 1124 N N . GLY A 1 152 ? 16.296 3.654 -8.247 1.00 90.25 152 GLY A N 1
ATOM 1125 C CA . GLY A 1 152 ? 15.206 4.616 -8.058 1.00 90.25 152 GLY A CA 1
ATOM 1126 C C . GLY A 1 152 ? 13.881 3.969 -7.629 1.00 90.25 152 GLY A C 1
ATOM 1127 O O . GLY A 1 152 ? 13.199 4.492 -6.748 1.00 90.25 152 GLY A O 1
ATOM 1128 N N . LEU A 1 153 ? 13.528 2.803 -8.187 1.00 92.88 153 LEU A N 1
ATOM 1129 C CA . LEU A 1 153 ? 12.350 2.035 -7.765 1.00 92.88 153 LEU A CA 1
ATOM 1130 C C . LEU A 1 153 ? 12.486 1.489 -6.335 1.00 92.88 153 LEU A C 1
ATOM 1132 O O . LEU A 1 153 ? 11.490 1.459 -5.611 1.00 92.88 153 LEU A O 1
ATOM 1136 N N . ALA A 1 154 ? 13.678 1.052 -5.921 1.00 93.88 154 ALA A N 1
ATOM 1137 C CA . ALA A 1 154 ? 13.933 0.540 -4.574 1.00 93.88 154 ALA A CA 1
ATOM 1138 C C . ALA A 1 154 ? 13.861 1.656 -3.519 1.00 93.88 154 ALA A C 1
ATOM 1140 O O . ALA A 1 154 ? 13.204 1.491 -2.489 1.00 93.88 154 ALA A O 1
ATOM 1141 N N . ASP A 1 155 ? 14.446 2.823 -3.797 1.00 93.31 155 ASP A N 1
ATOM 1142 C CA . ASP A 1 155 ? 14.358 3.988 -2.913 1.00 93.31 155 ASP A CA 1
ATOM 1143 C C . ASP A 1 155 ? 12.928 4.535 -2.836 1.00 93.31 155 ASP A C 1
ATOM 1145 O O . ASP A 1 155 ? 12.418 4.807 -1.742 1.00 93.31 155 ASP A O 1
ATOM 1149 N N . GLN A 1 156 ? 12.218 4.594 -3.968 1.00 93.12 156 GLN A N 1
ATOM 1150 C CA . GLN A 1 156 ? 10.799 4.945 -3.994 1.00 93.12 156 GLN A CA 1
ATOM 1151 C C . GLN A 1 156 ? 9.960 3.961 -3.163 1.00 93.12 156 GLN A C 1
ATOM 1153 O O . GLN A 1 156 ? 9.135 4.396 -2.355 1.00 93.12 156 GLN A O 1
ATOM 1158 N N . GLN A 1 157 ? 10.185 2.649 -3.303 1.00 94.94 157 GLN A N 1
ATOM 1159 C CA . GLN A 1 157 ? 9.503 1.627 -2.504 1.00 94.94 157 GLN A CA 1
ATOM 1160 C C . GLN A 1 157 ? 9.813 1.792 -1.010 1.00 94.94 157 GLN A C 1
ATOM 1162 O O . GLN A 1 157 ? 8.901 1.758 -0.184 1.00 94.94 157 GLN A O 1
ATOM 1167 N N . ARG A 1 158 ? 11.075 2.036 -0.640 1.00 95.31 158 ARG A N 1
ATOM 1168 C CA . ARG A 1 158 ? 11.499 2.260 0.750 1.00 95.31 158 ARG A CA 1
ATOM 1169 C C . ARG A 1 158 ? 10.795 3.469 1.371 1.00 95.31 158 ARG A C 1
ATOM 1171 O O . ARG A 1 158 ? 10.281 3.369 2.487 1.00 95.31 158 ARG A O 1
ATOM 1178 N N . LEU A 1 159 ? 10.714 4.587 0.647 1.00 96.00 159 LEU A N 1
ATOM 1179 C CA . LEU A 1 159 ? 9.982 5.782 1.081 1.00 96.00 159 LEU A CA 1
ATOM 1180 C C . LEU A 1 159 ? 8.476 5.509 1.215 1.00 96.00 159 LEU A C 1
ATOM 1182 O O . LEU A 1 159 ? 7.875 5.874 2.228 1.00 96.00 159 LEU A O 1
ATOM 1186 N N . GLN A 1 160 ? 7.870 4.812 0.249 1.00 94.38 160 GLN A N 1
ATOM 1187 C CA . GLN A 1 160 ? 6.460 4.410 0.308 1.00 94.38 160 GLN A CA 1
ATOM 1188 C C . GLN A 1 160 ? 6.174 3.490 1.505 1.00 94.38 160 GLN A C 1
ATOM 1190 O O . GLN A 1 160 ? 5.217 3.738 2.235 1.00 94.38 160 GLN A O 1
ATOM 1195 N N . GLN A 1 161 ? 7.026 2.498 1.787 1.00 94.75 161 GLN A N 1
ATOM 1196 C CA . GLN A 1 161 ? 6.902 1.632 2.966 1.00 94.75 161 GLN A CA 1
ATOM 1197 C C . GLN A 1 161 ? 7.007 2.409 4.282 1.00 94.75 161 GLN A C 1
ATOM 1199 O O . GLN A 1 161 ? 6.229 2.155 5.203 1.00 94.75 161 GLN A O 1
ATOM 1204 N N . LEU A 1 162 ? 7.942 3.357 4.399 1.00 96.12 162 LEU A N 1
ATOM 1205 C CA . LEU A 1 162 ? 8.086 4.182 5.603 1.00 96.12 162 LEU A CA 1
ATOM 1206 C C . LEU A 1 162 ? 6.866 5.084 5.822 1.00 96.12 162 LEU A C 1
ATOM 1208 O O . LEU A 1 162 ? 6.336 5.134 6.936 1.00 96.12 162 LEU A O 1
ATOM 1212 N N . ASN A 1 163 ? 6.386 5.738 4.763 1.00 96.31 163 ASN A N 1
ATOM 1213 C CA . ASN A 1 163 ? 5.188 6.574 4.802 1.00 96.31 163 ASN A CA 1
ATOM 1214 C C . ASN A 1 163 ? 3.941 5.751 5.141 1.00 96.31 163 ASN A C 1
ATOM 1216 O O . ASN A 1 163 ? 3.184 6.137 6.031 1.00 96.31 163 ASN A O 1
ATOM 1220 N N . LEU A 1 164 ? 3.778 4.576 4.530 1.00 95.38 164 LEU A N 1
ATOM 1221 C CA . LEU A 1 164 ? 2.658 3.679 4.795 1.00 95.38 164 LEU A CA 1
ATOM 1222 C C . LEU A 1 164 ? 2.672 3.160 6.243 1.00 95.38 164 LEU A C 1
ATOM 1224 O O . LEU A 1 164 ? 1.665 3.238 6.946 1.00 95.38 164 LEU A O 1
ATOM 1228 N N . ARG A 1 165 ? 3.834 2.724 6.750 1.00 94.69 165 ARG A N 1
ATOM 1229 C CA . ARG A 1 165 ? 4.008 2.319 8.160 1.00 94.69 165 ARG A CA 1
ATOM 1230 C C . ARG A 1 165 ? 3.807 3.476 9.141 1.00 94.69 165 ARG A C 1
ATOM 1232 O O . ARG A 1 165 ? 3.444 3.239 10.292 1.00 94.69 165 ARG A O 1
ATOM 1239 N N . LYS A 1 166 ? 4.091 4.723 8.752 1.00 96.75 166 LYS A N 1
ATOM 1240 C CA . LYS A 1 166 ? 3.783 5.913 9.562 1.00 96.75 166 LYS A CA 1
ATOM 1241 C C . LYS A 1 166 ? 2.272 6.160 9.584 1.00 96.75 166 LYS A C 1
ATOM 1243 O O . LYS A 1 166 ? 1.721 6.277 10.673 1.00 96.75 166 LYS A O 1
ATOM 1248 N N . HIS A 1 167 ? 1.625 6.146 8.418 1.00 96.12 167 HIS A N 1
ATOM 1249 C CA . HIS A 1 167 ? 0.182 6.325 8.270 1.00 96.12 167 HIS A CA 1
ATOM 1250 C C . HIS A 1 167 ? -0.609 5.287 9.078 1.00 96.12 167 HIS A C 1
ATOM 1252 O O . HIS A 1 167 ? -1.365 5.669 9.968 1.00 96.12 167 HIS A O 1
ATOM 1258 N N . TRP A 1 168 ? -0.362 3.988 8.876 1.00 96.06 168 TRP A N 1
ATOM 1259 C CA . TRP A 1 168 ? -1.064 2.931 9.615 1.00 96.06 168 TRP A CA 1
ATOM 1260 C C . TRP A 1 168 ? -0.858 3.008 11.130 1.00 96.06 168 TRP A C 1
ATOM 1262 O O . TRP A 1 168 ? -1.812 2.795 11.874 1.00 96.06 168 TRP A O 1
ATOM 1272 N N . ARG A 1 169 ? 0.336 3.387 11.614 1.00 95.56 169 ARG A N 1
ATOM 1273 C CA . ARG A 1 169 ? 0.549 3.634 13.053 1.00 95.56 169 ARG A CA 1
ATOM 1274 C C . ARG A 1 169 ? -0.324 4.774 13.577 1.00 95.56 169 ARG A C 1
ATOM 1276 O O . ARG A 1 169 ? -0.926 4.608 14.632 1.00 95.56 169 ARG A O 1
ATOM 1283 N N . SER A 1 170 ? -0.430 5.895 12.857 1.00 97.00 170 SER A N 1
ATOM 1284 C CA . SER A 1 170 ? -1.338 6.984 13.248 1.00 97.00 170 SER A CA 1
ATOM 1285 C C . SER A 1 170 ? -2.814 6.583 13.175 1.00 97.00 170 SER A C 1
ATOM 1287 O O . SER A 1 170 ? -3.560 6.900 14.095 1.00 97.00 170 SER A O 1
ATOM 1289 N N . THR A 1 171 ? -3.229 5.844 12.142 1.00 96.94 171 THR A N 1
ATOM 1290 C CA . THR A 1 171 ? -4.622 5.405 11.960 1.00 96.94 171 THR A CA 1
ATOM 1291 C C . THR A 1 171 ? -5.052 4.434 13.062 1.00 96.94 171 THR A C 1
ATOM 1293 O O . THR A 1 171 ? -6.091 4.642 13.685 1.00 96.94 171 THR A O 1
ATOM 1296 N N . VAL A 1 172 ? -4.226 3.427 13.378 1.00 95.81 172 VAL A N 1
ATOM 1297 C CA . VAL A 1 172 ? -4.501 2.481 14.474 1.00 95.81 172 VAL A CA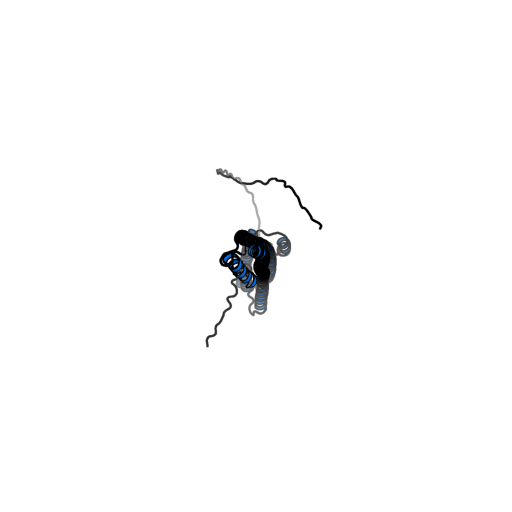 1
ATOM 1298 C C . VAL A 1 172 ? -4.501 3.193 15.830 1.00 95.81 172 VAL A C 1
ATOM 1300 O O . VAL A 1 172 ? -5.418 2.972 16.613 1.00 95.81 172 VAL A O 1
ATOM 1303 N N . ALA A 1 173 ? -3.545 4.091 16.097 1.00 96.44 173 ALA A N 1
ATOM 1304 C CA . ALA A 1 173 ? -3.504 4.835 17.359 1.00 96.44 173 ALA A CA 1
ATOM 1305 C C . ALA A 1 173 ? -4.725 5.757 17.547 1.00 96.44 173 ALA A C 1
ATOM 1307 O O . ALA A 1 173 ? -5.298 5.796 18.634 1.00 96.44 173 ALA A O 1
ATOM 1308 N N . ALA A 1 174 ? -5.159 6.463 16.496 1.00 97.06 174 ALA A N 1
ATOM 1309 C CA . ALA A 1 174 ? -6.357 7.303 16.541 1.00 97.06 174 ALA A CA 1
ATOM 1310 C C . ALA A 1 174 ? -7.631 6.468 16.763 1.00 97.06 174 ALA A C 1
ATOM 1312 O O . ALA A 1 174 ? -8.490 6.843 17.559 1.00 97.06 174 ALA A O 1
ATOM 1313 N N . TYR A 1 175 ? -7.734 5.306 16.112 1.00 97.00 175 TYR A N 1
ATOM 1314 C CA . TYR A 1 175 ? -8.831 4.366 16.334 1.00 97.00 175 TYR A CA 1
ATOM 1315 C C . TYR A 1 175 ? -8.852 3.819 17.772 1.00 97.00 175 TYR A C 1
ATOM 1317 O O . TYR A 1 175 ? -9.904 3.817 18.408 1.00 97.00 175 TYR A O 1
ATOM 1325 N N . GLU A 1 176 ? -7.703 3.408 18.320 1.00 96.50 176 GLU A N 1
ATOM 1326 C CA . GLU A 1 176 ? -7.595 2.929 19.706 1.00 96.50 176 GLU A CA 1
ATOM 1327 C C . GLU A 1 176 ? -7.970 4.015 20.724 1.00 96.50 176 GLU A C 1
ATOM 1329 O O . GLU A 1 176 ? -8.682 3.728 21.686 1.00 96.50 176 GLU A O 1
ATOM 1334 N N . GLN A 1 177 ? -7.567 5.269 20.492 1.00 97.75 177 GLN A N 1
ATOM 1335 C CA . GLN A 1 177 ? -7.972 6.414 21.315 1.00 97.75 177 GLN A CA 1
ATOM 1336 C C . GLN A 1 177 ? -9.488 6.651 21.252 1.00 97.75 177 GLN A C 1
ATOM 1338 O O . GLN A 1 177 ? -10.137 6.734 22.295 1.00 97.75 177 GLN A O 1
ATOM 1343 N N . ASN A 1 178 ? -10.070 6.696 20.051 1.00 97.75 178 ASN A N 1
ATOM 1344 C CA . ASN A 1 178 ? -11.511 6.893 19.867 1.00 97.75 178 ASN A CA 1
ATOM 1345 C C . ASN A 1 178 ? -12.328 5.771 20.528 1.00 97.75 178 ASN A C 1
ATOM 1347 O O . ASN A 1 178 ? -13.295 6.040 21.240 1.00 97.75 178 ASN A O 1
ATOM 1351 N N . ALA A 1 179 ? -11.914 4.515 20.356 1.00 96.31 179 ALA A N 1
ATOM 1352 C CA . ALA A 1 179 ? -12.565 3.372 20.982 1.00 96.31 179 ALA A CA 1
ATOM 1353 C C . ALA A 1 179 ? -12.424 3.373 22.512 1.00 96.31 179 ALA A C 1
ATOM 1355 O O . ALA A 1 179 ? -13.383 3.042 23.210 1.00 96.31 179 ALA A O 1
ATOM 1356 N N . ALA A 1 180 ? -11.274 3.790 23.054 1.00 96.94 180 ALA A N 1
ATOM 1357 C CA . ALA A 1 180 ? -11.100 3.963 24.494 1.00 96.94 180 ALA A CA 1
ATOM 1358 C C . ALA A 1 180 ? -12.049 5.037 25.058 1.00 96.94 180 ALA A C 1
ATOM 1360 O O . ALA A 1 180 ? -12.664 4.809 26.099 1.00 96.94 180 ALA A O 1
ATOM 1361 N N . VAL A 1 181 ? -12.234 6.159 24.350 1.00 98.12 181 VAL A N 1
ATOM 1362 C CA . VAL A 1 181 ? -13.208 7.205 24.716 1.00 98.12 181 VAL A CA 1
ATOM 1363 C C . VAL A 1 181 ? -14.640 6.661 24.695 1.00 98.12 181 VAL A C 1
ATOM 1365 O O . VAL A 1 181 ? -15.368 6.847 25.667 1.00 98.12 181 VAL A O 1
ATOM 1368 N N . VAL A 1 182 ? -15.039 5.933 23.646 1.00 97.50 182 VAL A N 1
ATOM 1369 C CA . VAL A 1 182 ? -16.385 5.332 23.543 1.00 97.50 182 VAL A CA 1
ATOM 1370 C C . VAL A 1 182 ? -16.632 4.295 24.648 1.00 97.50 182 VAL A C 1
ATOM 1372 O O . VAL A 1 182 ? -17.675 4.325 25.300 1.00 97.50 182 VAL A O 1
ATOM 1375 N N . LEU A 1 183 ? -15.665 3.412 24.919 1.00 97.50 183 LEU A N 1
ATOM 1376 C CA . LEU A 1 183 ? -15.765 2.411 25.988 1.00 97.50 183 LEU A CA 1
ATOM 1377 C C . LEU A 1 183 ? -15.785 3.038 27.389 1.00 97.50 183 LEU A C 1
ATOM 1379 O O . LEU A 1 183 ? -16.442 2.493 28.278 1.00 97.50 183 LEU A O 1
ATOM 1383 N N . ALA A 1 184 ? -15.078 4.151 27.602 1.00 97.81 184 ALA A N 1
ATOM 1384 C CA . ALA A 1 184 ? -15.109 4.899 28.857 1.00 97.81 184 ALA A CA 1
ATOM 1385 C C . ALA A 1 184 ? -16.445 5.635 29.044 1.00 97.81 184 ALA A C 1
ATOM 1387 O O . ALA A 1 184 ? -17.026 5.566 30.125 1.00 97.81 184 ALA A O 1
ATOM 1388 N N . ALA A 1 185 ? -16.971 6.268 27.991 1.00 98.06 185 ALA A N 1
ATOM 1389 C CA . ALA A 1 185 ? -18.276 6.927 28.013 1.00 98.06 185 ALA A CA 1
ATOM 1390 C C . ALA A 1 185 ? -19.414 5.931 28.301 1.00 98.06 185 ALA A C 1
ATOM 1392 O O . ALA A 1 185 ? -20.261 6.205 29.149 1.00 98.06 185 ALA A O 1
ATOM 1393 N N . ALA A 1 186 ? -19.394 4.745 27.680 1.00 97.69 186 ALA A N 1
ATOM 1394 C CA . ALA A 1 186 ? -20.349 3.674 27.973 1.00 97.69 186 ALA A CA 1
ATOM 1395 C C . ALA A 1 186 ? -20.256 3.195 29.436 1.00 97.69 186 ALA A C 1
ATOM 1397 O O . ALA A 1 186 ? -21.270 3.079 30.117 1.00 97.69 186 ALA A O 1
ATOM 1398 N N . GLN A 1 187 ? -19.042 2.996 29.966 1.00 96.94 187 GLN A N 1
ATOM 1399 C CA . GLN A 1 187 ? -18.840 2.631 31.377 1.00 96.94 187 GLN A CA 1
ATOM 1400 C C . GLN A 1 187 ? -19.377 3.697 32.344 1.00 96.94 187 GLN A C 1
ATOM 1402 O O . GLN A 1 187 ? -20.037 3.352 33.322 1.00 96.94 187 GLN A O 1
ATOM 1407 N N . GLN A 1 188 ? -19.132 4.980 32.064 1.00 97.56 188 GLN A N 1
ATOM 1408 C CA . GLN A 1 188 ? -19.660 6.093 32.859 1.00 97.56 188 GLN A CA 1
ATOM 1409 C C . GLN A 1 188 ? -21.191 6.174 32.788 1.00 97.56 188 GLN A C 1
ATOM 1411 O O . GLN A 1 188 ? -21.831 6.410 33.811 1.00 97.56 188 GLN A O 1
ATOM 1416 N N . HIS A 1 189 ? -21.778 5.935 31.611 1.00 97.31 189 HIS A N 1
ATOM 1417 C CA . HIS A 1 189 ? -23.228 5.897 31.423 1.00 97.31 189 HIS A CA 1
ATOM 1418 C C . HIS A 1 189 ? -23.871 4.796 32.271 1.00 97.31 189 HIS A C 1
ATOM 1420 O O . HIS A 1 189 ? -24.702 5.096 33.123 1.00 97.31 189 HIS A O 1
ATOM 1426 N N . HIS A 1 190 ? -23.420 3.548 32.120 1.00 96.50 190 HIS A N 1
ATOM 1427 C CA . HIS A 1 190 ? -23.949 2.403 32.867 1.00 96.50 190 HIS A CA 1
ATOM 1428 C C . HIS A 1 190 ? -23.755 2.530 34.384 1.00 96.50 190 HIS A C 1
ATOM 1430 O O . HIS A 1 190 ? -24.612 2.112 35.161 1.00 96.50 190 HIS A O 1
ATOM 1436 N N . PHE A 1 191 ? -22.649 3.136 34.829 1.00 95.75 191 PHE A N 1
ATOM 1437 C CA . PHE A 1 191 ? -22.443 3.442 36.244 1.00 95.75 191 PHE A CA 1
ATOM 1438 C C . PHE A 1 191 ? -23.470 4.467 36.754 1.00 95.75 191 PHE A C 1
ATOM 1440 O O . PHE A 1 191 ? -24.125 4.224 37.766 1.00 95.75 191 PHE A O 1
ATOM 1447 N N . ALA A 1 192 ? -23.685 5.562 36.018 1.00 96.81 192 ALA A N 1
ATOM 1448 C CA . ALA A 1 192 ? -24.689 6.567 36.365 1.00 96.81 192 ALA A CA 1
ATOM 1449 C C . ALA A 1 192 ? -26.133 6.027 36.291 1.00 96.81 192 ALA A C 1
ATOM 1451 O O . ALA A 1 192 ? -26.993 6.476 37.047 1.00 96.81 192 ALA A O 1
ATOM 1452 N N . GLU A 1 193 ? -26.424 5.068 35.407 1.00 95.44 193 GLU A N 1
ATOM 1453 C CA . GLU A 1 193 ? -27.702 4.343 35.372 1.00 95.44 193 GLU A CA 1
ATOM 1454 C C . GLU A 1 193 ? -27.901 3.493 36.634 1.00 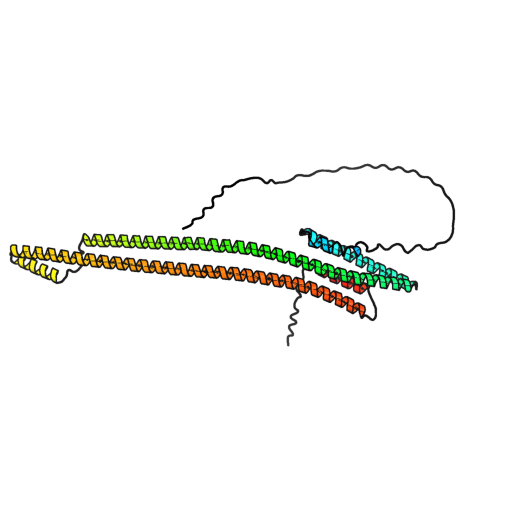95.44 193 GLU A C 1
ATOM 1456 O O . GLU A 1 193 ? -28.926 3.630 37.304 1.00 95.44 193 GLU A O 1
ATOM 1461 N N . LEU A 1 194 ? -26.901 2.693 37.019 1.00 95.56 194 LEU A N 1
ATOM 1462 C CA . LEU A 1 194 ? -26.929 1.890 38.247 1.00 95.56 194 LEU A CA 1
ATOM 1463 C C . LEU A 1 194 ? -27.110 2.749 39.510 1.00 95.56 194 LEU A C 1
ATOM 1465 O O . LEU A 1 194 ? -27.921 2.398 40.368 1.00 95.56 194 LEU A O 1
ATOM 1469 N N . GLU A 1 195 ? -26.416 3.887 39.619 1.00 95.88 195 GLU A N 1
ATOM 1470 C CA . GLU A 1 195 ? -26.596 4.823 40.740 1.00 95.88 195 GLU A CA 1
ATOM 1471 C C . GLU A 1 195 ? -28.011 5.420 40.784 1.00 95.88 195 GLU A C 1
ATOM 1473 O O . GLU A 1 195 ? -28.589 5.563 41.865 1.00 95.88 195 GLU A O 1
ATOM 1478 N N . ARG A 1 196 ? -28.602 5.743 39.624 1.00 95.62 196 ARG A N 1
ATOM 1479 C CA . ARG A 1 196 ? -29.979 6.260 39.539 1.00 95.62 196 ARG A CA 1
ATOM 1480 C C . ARG A 1 196 ? -31.007 5.217 39.966 1.00 95.62 196 ARG A C 1
ATOM 1482 O O . ARG A 1 196 ? -31.932 5.570 40.696 1.00 95.62 196 ARG A O 1
ATOM 1489 N N . GLU A 1 197 ? -30.862 3.962 39.542 1.00 93.62 197 GLU A N 1
ATOM 1490 C CA . GLU A 1 197 ? -31.791 2.895 39.938 1.00 93.62 197 GLU A CA 1
ATOM 1491 C C . GLU A 1 197 ? -31.647 2.513 41.416 1.00 93.62 197 GLU A C 1
ATOM 1493 O O . GLU A 1 197 ? -32.657 2.345 42.103 1.00 93.62 197 GLU A O 1
ATOM 1498 N N . ASP A 1 198 ? -30.425 2.471 41.957 1.00 93.81 198 ASP A N 1
ATOM 1499 C CA . ASP A 1 198 ? -30.236 2.259 43.395 1.00 93.81 198 ASP A CA 1
ATOM 1500 C C . ASP A 1 198 ? -30.817 3.420 44.222 1.00 93.81 198 ASP A C 1
ATOM 1502 O O . ASP A 1 198 ? -31.526 3.194 45.204 1.00 93.81 198 ASP A O 1
ATOM 1506 N N . ALA A 1 199 ? -30.622 4.673 43.795 1.00 94.25 199 ALA A N 1
ATOM 1507 C CA . ALA A 1 199 ? -31.232 5.829 44.450 1.00 94.25 199 ALA A CA 1
ATOM 1508 C C . ALA A 1 199 ? -32.772 5.774 44.430 1.00 94.25 199 ALA A C 1
ATOM 1510 O O . ALA A 1 199 ? -33.403 5.992 45.468 1.00 94.25 199 ALA A O 1
ATOM 1511 N N . ARG A 1 200 ? -33.387 5.439 43.285 1.00 91.19 200 ARG A N 1
ATOM 1512 C CA . ARG A 1 200 ? -34.849 5.278 43.149 1.00 91.19 200 ARG A CA 1
ATOM 1513 C C . ARG A 1 200 ? -35.397 4.214 44.094 1.00 91.19 200 ARG A C 1
ATOM 1515 O O . ARG A 1 200 ? -36.381 4.455 44.791 1.00 91.19 200 ARG A O 1
ATOM 1522 N N . ALA A 1 201 ? -34.749 3.058 44.156 1.00 88.38 201 ALA A N 1
ATOM 1523 C CA . ALA A 1 201 ? -35.195 1.964 45.003 1.00 88.38 201 ALA A CA 1
ATOM 1524 C C . ALA A 1 201 ? -34.970 2.226 46.500 1.00 88.38 201 ALA A C 1
ATOM 1526 O O . ALA A 1 201 ? -35.821 1.869 47.311 1.00 88.38 201 ALA A O 1
ATOM 1527 N N . ARG A 1 202 ? -33.883 2.910 46.889 1.00 89.06 202 ARG A N 1
ATOM 1528 C CA . ARG A 1 202 ? -33.685 3.371 48.277 1.00 89.06 202 ARG A CA 1
ATOM 1529 C C . ARG A 1 202 ? -34.792 4.324 48.732 1.00 89.06 202 ARG A C 1
ATOM 1531 O O . ARG A 1 202 ? -35.191 4.264 49.894 1.00 89.06 202 ARG A O 1
ATOM 1538 N N . VAL A 1 203 ? -35.296 5.182 47.839 1.00 89.19 203 VAL A N 1
ATOM 1539 C CA . VAL A 1 203 ? -36.477 6.020 48.113 1.00 89.19 203 VAL A CA 1
ATOM 1540 C C . VAL A 1 203 ? -37.721 5.144 48.280 1.00 89.19 203 VAL A C 1
ATOM 1542 O O . VAL A 1 203 ? -38.363 5.222 49.322 1.00 89.19 203 VAL A O 1
ATOM 1545 N N . ALA A 1 204 ? -37.996 4.231 47.342 1.00 84.56 204 ALA A N 1
ATOM 1546 C CA . ALA A 1 204 ? -39.151 3.331 47.425 1.00 84.56 204 ALA A CA 1
ATOM 1547 C C . ALA A 1 204 ? -39.165 2.459 48.703 1.00 84.56 204 ALA A C 1
ATOM 1549 O O . ALA A 1 204 ? -40.216 2.280 49.317 1.00 84.56 204 ALA A O 1
ATOM 1550 N N . LEU A 1 205 ? -38.003 1.959 49.144 1.00 84.06 205 LEU A N 1
ATOM 1551 C CA . LEU A 1 205 ? -37.865 1.206 50.397 1.00 84.06 205 LEU A CA 1
ATOM 1552 C C . LEU A 1 205 ? -38.164 2.077 51.630 1.00 84.06 205 LEU A C 1
ATOM 1554 O O . LEU A 1 205 ? -38.868 1.625 52.530 1.00 84.06 205 LEU A O 1
ATOM 1558 N N . ARG A 1 206 ? -37.688 3.330 51.662 1.00 84.62 206 ARG A N 1
ATOM 1559 C CA . ARG A 1 206 ? -37.968 4.285 52.753 1.00 84.62 206 ARG A CA 1
ATOM 1560 C C . ARG A 1 206 ? -39.440 4.712 52.797 1.00 84.62 206 ARG A C 1
ATOM 1562 O O . ARG A 1 206 ? -40.007 4.878 53.879 1.00 84.62 206 ARG A O 1
ATOM 1569 N N . ASP A 1 207 ? -40.068 4.886 51.641 1.00 80.62 207 ASP A N 1
ATOM 1570 C CA . ASP A 1 207 ? -41.493 5.214 51.561 1.00 80.62 207 ASP A CA 1
ATOM 1571 C C . ASP A 1 207 ? -42.346 4.047 52.092 1.00 80.62 207 ASP A C 1
ATOM 1573 O O . ASP A 1 207 ? -43.275 4.273 52.868 1.00 80.62 207 ASP A O 1
ATOM 1577 N N . ALA A 1 208 ? -41.965 2.798 51.790 1.00 73.12 208 ALA A N 1
ATOM 1578 C CA . ALA A 1 208 ? -42.603 1.596 52.340 1.00 73.12 208 ALA A CA 1
ATOM 1579 C C . ALA A 1 208 ? -42.394 1.417 53.861 1.00 73.12 208 ALA A C 1
ATOM 1581 O O . ALA A 1 208 ? -43.277 0.905 54.547 1.00 73.12 208 ALA A O 1
ATOM 1582 N N . GLU A 1 209 ? -41.258 1.857 54.420 1.00 71.56 209 GLU A N 1
ATOM 1583 C CA . GLU A 1 209 ? -41.033 1.877 55.878 1.00 71.56 209 GLU A CA 1
ATOM 1584 C C . GLU A 1 209 ? -41.902 2.916 56.606 1.00 71.56 209 GLU A C 1
ATOM 1586 O O . GLU A 1 209 ? -42.308 2.701 57.749 1.00 71.56 209 GLU A O 1
ATOM 1591 N N . THR A 1 210 ? -42.154 4.064 55.970 1.00 67.12 210 THR A N 1
ATOM 1592 C CA . THR A 1 210 ? -42.813 5.223 56.601 1.00 67.12 210 THR A CA 1
ATOM 1593 C C . THR A 1 210 ? -44.319 5.285 56.355 1.00 67.12 210 THR A C 1
ATOM 1595 O O . THR A 1 210 ? -45.046 5.882 57.155 1.00 67.12 210 THR A O 1
ATOM 1598 N N . ARG A 1 211 ? -44.816 4.625 55.303 1.00 58.69 211 ARG A N 1
ATOM 1599 C CA . ARG A 1 211 ? -46.235 4.329 55.092 1.00 58.69 211 ARG A CA 1
ATOM 1600 C C . ARG A 1 211 ? -46.409 2.858 54.700 1.00 58.69 211 ARG A C 1
ATOM 1602 O O . ARG A 1 211 ? -46.121 2.527 53.551 1.00 58.69 211 ARG A O 1
ATOM 1609 N N . PRO A 1 212 ? -46.975 1.995 55.570 1.00 57.31 212 PRO A N 1
ATOM 1610 C CA . PRO A 1 212 ? -47.539 0.740 55.087 1.00 57.31 212 PRO A CA 1
ATOM 1611 C C . PRO A 1 212 ? -48.611 1.084 54.047 1.00 57.31 212 PRO A C 1
ATOM 1613 O O . PRO A 1 212 ? -49.546 1.837 54.338 1.00 57.31 212 PRO A O 1
ATOM 1616 N N . SER A 1 213 ? -48.439 0.609 52.812 1.00 54.84 213 SER A N 1
ATOM 1617 C CA . SER A 1 213 ? -49.356 0.968 51.734 1.00 54.84 213 SER A CA 1
ATOM 1618 C C . SER A 1 213 ? -50.743 0.388 52.028 1.00 54.84 213 SER A C 1
ATOM 1620 O O . SER A 1 213 ? -50.843 -0.818 52.261 1.00 54.84 213 SER A O 1
ATOM 1622 N N . PRO A 1 214 ? -51.835 1.174 51.948 1.00 53.25 214 PRO A N 1
ATOM 1623 C CA . PRO A 1 214 ? -53.191 0.664 52.172 1.00 53.25 214 PRO A CA 1
ATOM 1624 C C . PRO A 1 214 ? -53.640 -0.364 51.115 1.00 53.25 214 PRO A C 1
ATOM 1626 O O . PRO A 1 214 ? -54.727 -0.921 51.229 1.00 53.25 214 PRO A O 1
ATOM 1629 N N . SER A 1 215 ? -52.827 -0.597 50.079 1.00 53.72 215 SER A N 1
ATOM 1630 C CA . SER A 1 215 ? -53.038 -1.593 49.026 1.00 53.72 215 SER A CA 1
ATOM 1631 C C . SER A 1 215 ? -52.329 -2.932 49.256 1.00 53.72 215 SER A C 1
ATOM 1633 O O . SER A 1 215 ? -52.497 -3.836 48.438 1.00 53.72 215 SER A O 1
ATOM 1635 N N . GLN A 1 216 ? -51.506 -3.068 50.300 1.00 65.06 216 GLN A N 1
ATOM 1636 C CA . GLN A 1 216 ? -50.729 -4.284 50.537 1.00 65.06 216 GLN A CA 1
ATOM 1637 C C . GLN A 1 216 ? -51.507 -5.199 51.500 1.00 65.06 216 GLN A C 1
ATOM 1639 O O . GLN A 1 216 ? -51.747 -4.795 52.639 1.00 65.06 216 GLN A O 1
ATOM 1644 N N . PRO A 1 217 ? -51.961 -6.391 51.061 1.00 69.56 217 PRO A N 1
ATOM 1645 C CA . PRO A 1 217 ? -52.773 -7.258 51.903 1.00 69.56 217 PRO A CA 1
ATOM 1646 C C . PRO A 1 217 ? -51.946 -7.787 53.077 1.00 69.56 217 PRO A C 1
ATOM 1648 O O . PRO A 1 217 ? -50.817 -8.254 52.903 1.00 69.56 217 PRO A O 1
ATOM 1651 N N . TRP A 1 218 ? -52.530 -7.716 54.270 1.00 81.25 218 TRP A N 1
ATOM 1652 C CA . TRP A 1 218 ? -52.032 -8.414 55.451 1.00 81.25 218 TRP A CA 1
ATOM 1653 C C . TRP A 1 218 ? -52.218 -9.925 55.279 1.00 81.25 218 TRP A C 1
ATOM 1655 O O . TRP A 1 218 ? -53.042 -10.362 54.472 1.00 81.25 218 TRP A O 1
ATOM 1665 N N . SER A 1 219 ? -51.485 -10.751 56.030 1.00 84.44 219 SER A N 1
ATOM 1666 C CA . SER A 1 219 ? -51.811 -12.180 56.032 1.00 84.44 219 SER A CA 1
ATOM 1667 C C . SER A 1 219 ? -53.179 -12.440 56.669 1.00 84.44 219 SER A C 1
ATOM 1669 O O . SER A 1 219 ? -53.653 -11.695 57.533 1.00 84.44 219 SER A O 1
ATOM 1671 N N . SER A 1 220 ? -53.767 -13.586 56.324 1.00 84.38 220 SER A N 1
ATOM 1672 C CA . SER A 1 220 ? -54.983 -14.100 56.960 1.00 84.38 220 SER A CA 1
ATOM 1673 C C . SER A 1 220 ? -54.880 -14.218 58.487 1.00 84.38 220 SER A C 1
ATOM 1675 O O . SER A 1 220 ? -55.906 -14.220 59.162 1.00 84.38 220 SER A O 1
ATOM 1677 N N . GLU A 1 221 ? -53.671 -14.331 59.053 1.00 86.12 221 GLU A N 1
ATOM 1678 C CA . GLU A 1 221 ? -53.470 -14.372 60.506 1.00 86.12 221 GLU A CA 1
ATOM 1679 C C . GLU A 1 221 ? -53.666 -12.981 61.131 1.00 86.12 221 GLU A C 1
ATOM 1681 O O . GLU A 1 221 ? -54.394 -12.841 62.116 1.00 86.12 221 GLU A O 1
ATOM 1686 N N . VAL A 1 222 ? -53.100 -11.935 60.521 1.00 86.19 222 VAL A N 1
ATOM 1687 C CA . VAL A 1 222 ? -53.302 -10.540 60.946 1.00 86.19 222 VAL A CA 1
ATOM 1688 C C . VAL A 1 222 ? -54.759 -10.113 60.748 1.00 86.19 222 VAL A C 1
ATOM 1690 O O . VAL A 1 222 ? -55.359 -9.571 61.678 1.00 86.19 222 VAL A O 1
ATOM 1693 N N . GLU A 1 223 ? -55.371 -10.427 59.602 1.00 87.06 223 GLU A N 1
ATOM 1694 C CA . GLU A 1 223 ? -56.794 -10.150 59.344 1.00 87.06 223 GLU A CA 1
ATOM 1695 C C . GLU A 1 223 ? -57.715 -10.855 60.359 1.00 87.06 223 GLU A C 1
ATOM 1697 O O . GLU A 1 223 ? -58.650 -10.248 60.896 1.00 87.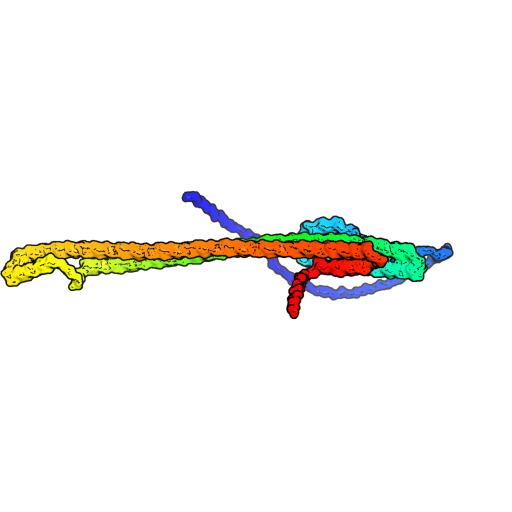06 223 GLU A O 1
ATOM 1702 N N . HIS A 1 224 ? -57.425 -12.117 60.698 1.00 89.12 224 HIS A N 1
ATOM 1703 C CA . HIS A 1 224 ? -58.163 -12.857 61.721 1.00 89.12 224 HIS A CA 1
ATOM 1704 C C . HIS A 1 224 ? -58.057 -12.185 63.100 1.00 89.12 224 HIS A C 1
ATOM 1706 O O . HIS A 1 224 ? -59.072 -11.966 63.768 1.00 89.12 224 HIS A O 1
ATOM 1712 N N . VAL A 1 225 ? -56.848 -11.797 63.518 1.00 89.12 225 VAL A N 1
ATOM 1713 C CA . VAL A 1 225 ? -56.622 -11.129 64.811 1.00 89.12 225 VAL A CA 1
ATOM 1714 C C . VAL A 1 225 ? -57.257 -9.726 64.844 1.00 89.12 225 VAL A C 1
ATOM 1716 O O . VAL A 1 225 ? -57.783 -9.328 65.888 1.00 89.12 225 VAL A O 1
ATOM 1719 N N . GLN A 1 226 ? -57.324 -9.001 63.718 1.00 88.31 226 GLN A N 1
ATOM 1720 C CA . GLN A 1 226 ? -58.116 -7.765 63.600 1.00 88.31 226 GLN A CA 1
ATOM 1721 C C . GLN A 1 226 ? -59.620 -8.021 63.804 1.00 88.31 226 GLN A C 1
ATOM 1723 O O . GLN A 1 226 ? -60.282 -7.271 64.531 1.00 88.31 226 GLN A O 1
ATOM 1728 N N . GLY A 1 227 ? -60.163 -9.102 63.233 1.00 88.12 227 GLY A N 1
ATOM 1729 C CA . GLY A 1 227 ? -61.549 -9.529 63.454 1.00 88.12 227 GLY A CA 1
ATOM 1730 C C . GLY A 1 227 ? -61.851 -9.827 64.929 1.00 88.12 227 GLY A C 1
ATOM 1731 O O . GLY A 1 227 ? -62.824 -9.308 65.487 1.00 88.12 227 GLY A O 1
ATOM 1732 N N . VAL A 1 228 ? -60.971 -10.585 65.591 1.00 89.00 228 VAL A N 1
ATOM 1733 C CA . VAL A 1 228 ? -61.063 -10.898 67.030 1.00 89.00 228 VAL A CA 1
ATOM 1734 C C . VAL A 1 228 ? -60.984 -9.621 67.883 1.00 89.00 228 VAL A C 1
ATOM 1736 O O . VAL A 1 228 ? -61.781 -9.442 68.809 1.00 89.00 228 VAL A O 1
ATOM 1739 N N . LEU A 1 229 ? -60.100 -8.675 67.543 1.00 89.56 229 LEU A N 1
ATOM 1740 C CA . LEU A 1 229 ? -60.006 -7.382 68.230 1.00 89.56 229 LEU A CA 1
ATOM 1741 C C . LEU A 1 229 ? -61.317 -6.585 68.137 1.00 89.56 229 LEU A C 1
ATOM 1743 O O . LEU A 1 229 ? -61.822 -6.110 69.160 1.00 89.56 229 LEU A O 1
ATOM 1747 N N . GLN A 1 230 ? -61.910 -6.477 66.941 1.00 90.50 230 GLN A N 1
ATOM 1748 C CA . GLN A 1 230 ? -63.210 -5.817 66.776 1.00 90.50 230 GLN A CA 1
ATOM 1749 C C . GLN A 1 230 ? -64.314 -6.503 67.591 1.00 90.50 230 GLN A C 1
ATOM 1751 O O . GLN A 1 230 ? -65.160 -5.818 68.173 1.00 90.50 230 GLN A O 1
ATOM 1756 N N . GLN A 1 231 ? -64.309 -7.835 67.674 1.00 91.38 231 GLN A N 1
ATOM 1757 C CA . GLN A 1 231 ? -65.287 -8.590 68.457 1.00 91.38 231 GLN A CA 1
ATOM 1758 C C . GLN A 1 231 ? -65.193 -8.270 69.959 1.00 91.38 231 GLN A C 1
ATOM 1760 O O . GLN A 1 231 ? -66.214 -7.944 70.571 1.00 91.38 231 GLN A O 1
ATOM 1765 N N . HIS A 1 232 ? -63.992 -8.275 70.553 1.00 89.50 232 HIS A N 1
ATOM 1766 C CA . HIS A 1 232 ? -63.818 -7.920 71.971 1.00 89.50 232 HIS A CA 1
ATOM 1767 C C . HIS A 1 232 ? -64.194 -6.458 72.267 1.00 89.50 232 HIS A C 1
ATOM 1769 O O . HIS A 1 232 ? -64.769 -6.178 73.323 1.00 89.50 232 HIS A O 1
ATOM 1775 N N . LEU A 1 233 ? -63.931 -5.529 71.336 1.00 89.75 233 LEU A N 1
ATOM 1776 C CA . LEU A 1 233 ? -64.351 -4.127 71.457 1.00 89.75 233 LEU A CA 1
ATOM 1777 C C . LEU A 1 233 ? -65.881 -3.980 71.428 1.00 89.75 233 LEU A C 1
ATOM 1779 O O . LEU A 1 233 ? -66.442 -3.322 72.307 1.00 89.75 233 LEU A O 1
ATOM 1783 N N . ARG A 1 234 ? -66.575 -4.649 70.493 1.00 90.81 234 ARG A N 1
ATOM 1784 C CA . ARG A 1 234 ? -68.053 -4.672 70.433 1.00 90.81 234 ARG A CA 1
ATOM 1785 C C . ARG A 1 234 ? -68.675 -5.265 71.704 1.00 90.81 234 ARG A C 1
ATOM 1787 O O . ARG A 1 234 ? -69.708 -4.785 72.158 1.00 90.81 234 ARG A O 1
ATOM 1794 N N . GLN A 1 235 ? -68.020 -6.252 72.317 1.00 90.69 235 GLN A N 1
ATOM 1795 C CA . GLN A 1 235 ? -68.438 -6.867 73.584 1.00 90.69 235 GLN A CA 1
ATOM 1796 C C . GLN A 1 235 ? -68.013 -6.078 74.845 1.00 90.69 235 GLN A C 1
ATOM 1798 O O . GLN A 1 235 ? -68.205 -6.569 75.956 1.00 90.69 235 GLN A O 1
ATOM 1803 N N . ARG A 1 236 ? -67.425 -4.876 74.707 1.00 88.50 236 ARG A N 1
ATOM 1804 C CA . ARG A 1 236 ? -66.890 -4.038 75.808 1.00 88.50 236 ARG A CA 1
ATOM 1805 C C . ARG A 1 236 ? -65.849 -4.738 76.702 1.00 88.50 236 ARG A C 1
ATOM 1807 O O . ARG A 1 236 ? -65.628 -4.345 77.848 1.00 88.50 236 ARG A O 1
ATOM 1814 N N . ARG A 1 237 ? -65.156 -5.759 76.190 1.00 89.50 237 ARG A N 1
ATOM 1815 C CA . ARG A 1 237 ? -64.159 -6.541 76.941 1.00 89.50 237 ARG A CA 1
ATOM 1816 C C . ARG A 1 237 ? -62.766 -5.921 76.846 1.00 89.50 237 ARG A C 1
ATOM 1818 O O . ARG A 1 237 ? -61.833 -6.516 76.311 1.00 89.50 237 ARG A O 1
ATOM 1825 N N . TYR A 1 238 ? -62.611 -4.710 77.378 1.00 87.31 238 TYR A N 1
ATOM 1826 C CA . TYR A 1 238 ? -61.413 -3.885 77.171 1.00 87.31 238 TYR A CA 1
ATOM 1827 C C . TYR A 1 238 ? -60.087 -4.559 77.578 1.00 87.31 238 TYR A C 1
ATOM 1829 O O . TYR A 1 238 ? -59.095 -4.410 76.872 1.00 87.31 238 TYR A O 1
ATOM 1837 N N . ARG A 1 239 ? -60.064 -5.364 78.654 1.00 87.75 239 ARG A N 1
ATOM 1838 C CA . ARG A 1 239 ? -58.860 -6.117 79.076 1.00 87.75 239 ARG A CA 1
ATOM 1839 C C . ARG A 1 239 ? -58.451 -7.220 78.092 1.00 87.75 239 ARG A C 1
ATOM 1841 O O . ARG A 1 239 ? -57.266 -7.521 77.981 1.00 87.75 239 ARG A O 1
ATOM 1848 N N . GLU A 1 240 ? -59.409 -7.836 77.405 1.00 87.94 240 GLU A N 1
ATOM 1849 C CA . GLU A 1 240 ? -59.148 -8.848 76.371 1.00 87.94 240 GLU A CA 1
ATOM 1850 C C . GLU A 1 240 ? -58.734 -8.161 75.066 1.00 87.94 240 GLU A C 1
ATOM 1852 O O . GLU A 1 240 ? -57.694 -8.497 74.503 1.00 87.94 240 GLU A O 1
ATOM 1857 N N . ALA A 1 241 ? -59.459 -7.110 74.667 1.00 86.62 241 ALA A N 1
ATOM 1858 C CA . ALA A 1 241 ? -59.116 -6.276 73.517 1.00 86.62 241 ALA A CA 1
ATOM 1859 C C . ALA A 1 241 ? -57.687 -5.707 73.611 1.00 86.62 241 ALA A C 1
ATOM 1861 O O . ALA A 1 241 ? -56.956 -5.735 72.629 1.00 86.62 241 ALA A O 1
ATOM 1862 N N . GLN A 1 242 ? -57.239 -5.263 74.791 1.00 89.75 242 GLN A N 1
ATOM 1863 C CA . GLN A 1 242 ? -55.875 -4.758 74.983 1.00 89.75 242 GLN A CA 1
ATOM 1864 C C . GLN A 1 242 ? -54.799 -5.841 74.773 1.00 89.75 242 GLN A C 1
ATOM 1866 O O . GLN A 1 242 ? -53.745 -5.552 74.206 1.00 89.75 242 GLN A O 1
ATOM 1871 N N . LYS A 1 243 ? -55.064 -7.095 75.172 1.00 89.81 243 LYS A N 1
ATOM 1872 C CA . LYS A 1 243 ? -54.159 -8.232 74.913 1.00 89.81 243 LYS A CA 1
ATOM 1873 C C . LYS A 1 243 ? -54.108 -8.573 73.424 1.00 89.81 243 LYS A C 1
ATOM 1875 O O . LYS A 1 243 ? -53.018 -8.709 72.874 1.00 89.81 243 LYS A O 1
ATOM 1880 N N . VAL A 1 244 ? -55.269 -8.651 72.771 1.00 89.25 244 VAL A N 1
ATOM 1881 C CA . VAL A 1 244 ? -55.368 -8.940 71.330 1.00 89.25 244 VAL A CA 1
ATOM 1882 C C . VAL A 1 244 ? -54.730 -7.819 70.505 1.00 89.25 244 VAL A C 1
ATOM 1884 O O . VAL A 1 244 ? -54.005 -8.099 69.561 1.00 89.25 244 VAL A O 1
ATOM 1887 N N . HIS A 1 245 ? -54.886 -6.554 70.902 1.00 89.56 245 HIS A N 1
ATOM 1888 C CA . HIS A 1 245 ? -54.225 -5.418 70.254 1.00 89.56 245 HIS A CA 1
ATOM 1889 C C . HIS A 1 245 ? -52.692 -5.470 70.381 1.00 89.56 245 HIS A C 1
ATOM 1891 O O . HIS A 1 245 ? -51.985 -5.160 69.421 1.00 89.56 245 HIS A O 1
ATOM 1897 N N . ALA A 1 246 ? -52.158 -5.911 71.526 1.00 89.44 246 ALA A N 1
ATOM 1898 C CA . ALA A 1 246 ? -50.719 -6.119 71.696 1.00 89.44 246 ALA A CA 1
ATOM 1899 C C . ALA A 1 246 ? -50.186 -7.297 70.853 1.00 89.44 246 ALA A C 1
ATOM 1901 O O . ALA A 1 246 ? -49.072 -7.221 70.333 1.00 89.44 246 ALA A O 1
ATOM 1902 N N . GLN A 1 247 ? -50.979 -8.361 70.684 1.00 89.69 247 GLN A N 1
ATOM 1903 C CA . GLN A 1 247 ? -50.665 -9.480 69.790 1.00 89.69 247 GLN A CA 1
ATOM 1904 C C . GLN A 1 247 ? -50.709 -9.055 68.315 1.00 89.69 247 GLN A C 1
ATOM 1906 O O . GLN A 1 247 ? -49.757 -9.319 67.584 1.00 89.69 247 GLN A O 1
ATOM 1911 N N . LEU A 1 248 ? -51.748 -8.325 67.905 1.00 88.88 248 LEU A N 1
ATOM 1912 C CA . LEU A 1 248 ? -51.885 -7.745 66.570 1.00 88.88 248 LEU A CA 1
ATOM 1913 C C . LEU A 1 248 ? -50.685 -6.855 66.227 1.00 88.88 248 LEU A C 1
ATOM 1915 O O . LEU A 1 248 ? -49.978 -7.111 65.258 1.00 88.88 248 LEU A O 1
ATOM 1919 N N . SER A 1 249 ? -50.371 -5.902 67.111 1.00 86.69 249 SER A N 1
ATOM 1920 C CA . SER A 1 249 ? -49.219 -5.000 66.971 1.00 86.69 249 SER A CA 1
ATOM 1921 C C . SER A 1 249 ? -47.882 -5.742 66.865 1.00 86.69 249 SER A C 1
ATOM 1923 O O . SER A 1 249 ? -46.904 -5.187 66.367 1.00 86.69 249 SER A O 1
ATOM 1925 N N . ARG A 1 250 ? -47.786 -6.974 67.384 1.00 89.19 250 ARG A N 1
ATOM 1926 C CA . ARG A 1 250 ? -46.593 -7.819 67.257 1.00 89.19 250 ARG A CA 1
ATOM 1927 C C . ARG A 1 250 ? -46.544 -8.512 65.894 1.00 89.19 250 ARG A C 1
ATOM 1929 O O . ARG A 1 250 ? -45.470 -8.505 65.297 1.00 89.19 250 ARG A O 1
ATOM 1936 N N . LEU A 1 251 ? -47.664 -9.061 65.423 1.00 88.00 251 LEU A N 1
ATOM 1937 C CA . LEU A 1 251 ? -47.774 -9.725 64.119 1.00 88.00 251 LEU A CA 1
ATOM 1938 C C . LEU A 1 251 ? -47.574 -8.732 62.965 1.00 88.00 251 LEU A C 1
ATOM 1940 O O . LEU A 1 251 ? -46.713 -8.957 62.121 1.00 88.00 251 LEU A O 1
ATOM 1944 N N . GLU A 1 252 ? -48.237 -7.572 63.003 1.00 85.62 252 GLU A N 1
ATOM 1945 C CA . GLU A 1 252 ? -48.066 -6.495 62.012 1.00 85.62 252 GLU A CA 1
ATOM 1946 C C . GLU A 1 252 ? -46.586 -6.067 61.907 1.00 85.62 252 GLU A C 1
ATOM 1948 O O . GLU A 1 252 ? -46.027 -5.953 60.818 1.00 85.62 252 GLU A O 1
ATOM 1953 N N . ARG A 1 253 ? -45.881 -5.934 63.043 1.00 85.75 253 ARG A N 1
ATOM 1954 C CA . ARG A 1 253 ? -44.429 -5.647 63.077 1.00 85.75 253 ARG A CA 1
ATOM 1955 C C . ARG A 1 253 ? -43.547 -6.798 62.586 1.00 85.75 253 ARG A C 1
ATOM 1957 O O . ARG A 1 253 ? -42.376 -6.555 62.289 1.00 85.75 253 ARG A O 1
ATOM 1964 N N . GLN A 1 254 ? -44.031 -8.038 62.587 1.00 86.94 254 GLN A N 1
ATOM 1965 C CA . GLN A 1 254 ? -43.306 -9.195 62.056 1.00 86.94 254 GLN A CA 1
ATOM 1966 C C . GLN A 1 254 ? -43.489 -9.293 60.537 1.00 86.94 254 GLN A C 1
ATOM 1968 O O . GLN A 1 254 ? -42.491 -9.458 59.837 1.00 86.94 254 GLN A O 1
ATOM 1973 N N . GLU A 1 255 ? -44.704 -9.081 60.028 1.00 85.62 255 GLU A N 1
ATOM 1974 C CA . GLU A 1 255 ? -44.991 -9.045 58.588 1.00 85.62 255 GLU A CA 1
ATOM 1975 C C . GLU A 1 255 ? -44.320 -7.866 57.887 1.00 85.62 255 GLU A C 1
ATOM 1977 O O . GLU A 1 255 ? -43.619 -8.088 56.904 1.00 85.62 255 GLU A O 1
ATOM 1982 N N . LEU A 1 256 ? -44.395 -6.646 58.433 1.00 82.88 256 LEU A N 1
ATOM 1983 C CA . LEU A 1 256 ? -43.690 -5.488 57.862 1.00 82.88 256 LEU A CA 1
ATOM 1984 C C . LEU A 1 256 ? -42.171 -5.726 57.759 1.00 82.88 256 LEU A C 1
ATOM 1986 O O . LEU A 1 256 ? -41.530 -5.317 56.793 1.00 82.88 256 LEU A O 1
ATOM 1990 N N . LYS A 1 257 ? -41.581 -6.449 58.723 1.00 84.62 257 LYS A N 1
ATOM 1991 C CA . LYS A 1 257 ? -40.162 -6.847 58.676 1.00 84.62 257 LYS A CA 1
ATOM 1992 C C . LYS A 1 257 ? -39.870 -7.929 57.637 1.00 84.62 257 LYS A C 1
ATOM 1994 O O . LYS A 1 257 ? -38.752 -7.955 57.129 1.00 84.62 257 LYS A O 1
ATOM 1999 N N . ALA A 1 258 ? -40.812 -8.826 57.356 1.00 85.81 258 ALA A N 1
ATOM 2000 C CA . ALA A 1 258 ? -40.679 -9.815 56.288 1.00 85.81 258 ALA A CA 1
ATOM 2001 C C . ALA A 1 258 ? -40.789 -9.131 54.917 1.00 85.81 258 ALA A C 1
ATOM 2003 O O . ALA A 1 258 ? -39.834 -9.162 54.148 1.00 85.81 258 ALA A O 1
ATOM 2004 N N . GLN A 1 259 ? -41.863 -8.370 54.691 1.00 83.25 259 GLN A N 1
ATOM 2005 C CA . GLN A 1 259 ? -42.108 -7.607 53.463 1.00 83.25 259 GLN A CA 1
ATOM 2006 C C . GLN A 1 259 ? -40.936 -6.676 53.105 1.00 83.25 259 GLN A C 1
ATOM 2008 O O . GLN A 1 259 ? -40.498 -6.648 51.957 1.00 83.25 259 GLN A O 1
ATOM 2013 N N . HIS A 1 260 ? -40.368 -5.960 54.083 1.00 83.56 260 HIS A N 1
ATOM 2014 C CA . HIS A 1 260 ? -39.196 -5.109 53.856 1.00 83.56 260 HIS A CA 1
ATOM 2015 C C . HIS A 1 260 ? -37.942 -5.911 53.452 1.00 83.56 260 HIS A C 1
ATOM 2017 O O . HIS A 1 260 ? -37.175 -5.473 52.592 1.00 83.56 260 HIS A O 1
ATOM 2023 N N . ARG A 1 261 ? -37.724 -7.104 54.030 1.00 87.56 261 ARG A N 1
ATOM 2024 C CA . ARG A 1 261 ? -36.622 -7.994 53.619 1.00 87.56 261 ARG A CA 1
ATOM 2025 C C . ARG A 1 261 ? -36.820 -8.492 52.193 1.00 87.56 261 ARG A C 1
ATOM 2027 O O . ARG A 1 261 ? -35.867 -8.448 51.422 1.00 87.56 261 ARG A O 1
ATOM 2034 N N . ASP A 1 262 ? -38.030 -8.911 51.845 1.00 87.31 262 ASP A N 1
ATOM 2035 C CA . ASP A 1 262 ? -38.348 -9.451 50.521 1.00 87.31 262 ASP A CA 1
ATOM 2036 C C . ASP A 1 262 ? -38.211 -8.366 49.439 1.00 87.31 262 ASP A C 1
ATOM 2038 O O . ASP A 1 262 ? -37.564 -8.587 48.415 1.00 87.31 262 ASP A O 1
ATOM 2042 N N . ALA A 1 263 ? -38.699 -7.149 49.709 1.00 86.31 263 ALA A N 1
ATOM 2043 C CA . ALA A 1 263 ? -38.500 -5.985 48.843 1.00 86.31 263 ALA A CA 1
ATOM 2044 C C . ALA A 1 263 ? -37.010 -5.632 48.666 1.00 86.31 263 ALA A C 1
ATOM 2046 O O . ALA A 1 263 ? -36.560 -5.352 47.553 1.00 86.31 263 ALA A O 1
ATOM 2047 N N . THR A 1 264 ? -36.219 -5.705 49.743 1.00 88.62 264 THR A N 1
ATOM 2048 C CA . THR A 1 264 ? -34.765 -5.477 49.689 1.00 88.62 264 THR A CA 1
ATOM 2049 C C . THR A 1 264 ? -34.055 -6.559 48.866 1.00 88.62 264 THR A C 1
ATOM 2051 O O . THR A 1 264 ? -33.189 -6.241 48.053 1.00 88.62 264 THR A O 1
ATOM 2054 N N . GLN A 1 265 ? -34.428 -7.834 49.021 1.00 91.25 265 GLN A N 1
ATOM 2055 C CA . GLN A 1 265 ? -33.873 -8.935 48.223 1.00 91.25 265 GLN A CA 1
ATOM 2056 C C . GLN A 1 265 ? -34.221 -8.792 46.738 1.00 91.25 265 GLN A C 1
ATOM 2058 O O . GLN A 1 265 ? -33.337 -8.942 45.893 1.00 91.25 265 GLN A O 1
ATOM 2063 N N . HIS A 1 266 ? -35.470 -8.445 46.418 1.00 89.81 266 HIS A N 1
ATOM 2064 C CA . HIS A 1 266 ? -35.904 -8.177 45.048 1.00 89.81 266 HIS A CA 1
ATOM 2065 C C . HIS A 1 266 ? -35.114 -7.019 44.416 1.00 89.81 266 HIS A C 1
ATOM 2067 O O . HIS A 1 266 ? -34.659 -7.134 43.280 1.00 89.81 266 HIS A O 1
ATOM 2073 N N . HIS A 1 267 ? -34.873 -5.929 45.156 1.00 89.94 267 HIS A N 1
ATOM 2074 C CA . HIS A 1 267 ? -34.030 -4.820 44.688 1.00 89.94 267 HIS A CA 1
ATOM 2075 C C . HIS A 1 267 ? -32.588 -5.261 44.386 1.00 89.94 267 HIS A C 1
ATOM 2077 O O . HIS A 1 267 ? -32.059 -4.981 43.310 1.00 89.94 267 HIS A O 1
ATOM 2083 N N . VAL A 1 268 ? -31.963 -6.026 45.287 1.00 93.00 268 VAL A N 1
ATOM 2084 C CA . VAL A 1 268 ? -30.604 -6.561 45.076 1.00 93.00 268 VAL A CA 1
ATOM 2085 C C . VAL A 1 268 ? -30.535 -7.470 43.838 1.00 93.00 268 VAL A C 1
ATOM 2087 O O . VAL A 1 268 ? -29.562 -7.402 43.085 1.00 93.00 268 VAL A O 1
ATOM 2090 N N . GLN A 1 269 ? -31.566 -8.283 43.588 1.00 94.25 269 GLN A N 1
ATOM 2091 C CA . GLN A 1 269 ? -31.677 -9.098 42.370 1.00 94.25 269 GLN A CA 1
ATOM 2092 C C . GLN A 1 269 ? -31.873 -8.239 41.111 1.00 94.25 269 GLN A C 1
ATOM 2094 O O . GLN A 1 269 ? -31.245 -8.491 40.083 1.00 94.25 269 GLN A O 1
ATOM 2099 N N . MET A 1 270 ? -32.690 -7.187 41.182 1.00 92.94 270 MET A N 1
ATOM 2100 C CA . MET A 1 270 ? -32.883 -6.256 40.070 1.00 92.94 270 MET A CA 1
ATOM 2101 C C . MET A 1 270 ? -31.560 -5.576 39.686 1.00 92.94 270 MET A C 1
ATOM 2103 O O . MET A 1 270 ? -31.150 -5.661 38.527 1.00 92.94 270 MET A O 1
ATOM 2107 N N . LEU A 1 271 ? -30.839 -4.984 40.646 1.00 94.06 271 LEU A N 1
ATOM 2108 C CA . LEU A 1 271 ? -29.543 -4.347 40.382 1.00 94.06 271 LEU A CA 1
ATOM 2109 C C . LEU A 1 271 ? -28.494 -5.324 39.842 1.00 94.06 271 LEU A C 1
ATOM 2111 O O . LEU A 1 271 ? -27.725 -4.951 38.955 1.00 94.06 271 LEU A O 1
ATOM 2115 N N . SER A 1 272 ? -28.455 -6.569 40.330 1.00 94.88 272 SER A N 1
ATOM 2116 C CA . SER A 1 272 ? -27.506 -7.560 39.810 1.00 94.88 272 SER A CA 1
ATOM 2117 C C . SER A 1 272 ? -27.818 -7.945 38.360 1.00 94.88 272 SER A C 1
ATOM 2119 O O . SER A 1 272 ? -26.890 -8.066 37.560 1.00 94.88 272 SER A O 1
ATOM 2121 N N . THR A 1 273 ? -29.099 -8.034 37.974 1.00 95.62 273 THR A N 1
ATOM 2122 C CA . THR A 1 273 ? -29.489 -8.288 36.573 1.00 95.62 273 THR A CA 1
ATOM 2123 C C . THR A 1 273 ? -29.179 -7.110 35.645 1.00 95.62 273 THR A C 1
ATOM 2125 O O . THR A 1 273 ? -28.720 -7.331 34.526 1.00 95.62 273 THR A O 1
ATOM 2128 N N . ILE A 1 274 ? -29.366 -5.864 36.102 1.00 95.19 274 ILE A N 1
ATOM 2129 C CA . ILE A 1 274 ? -28.997 -4.651 35.351 1.00 95.19 274 ILE A CA 1
ATOM 2130 C C . ILE A 1 274 ? -27.480 -4.617 35.139 1.00 95.19 274 ILE A C 1
ATOM 2132 O O . ILE A 1 274 ? -27.005 -4.483 34.012 1.00 95.19 274 ILE A O 1
ATOM 2136 N N . ARG A 1 275 ? -26.712 -4.837 36.210 1.00 95.94 275 ARG A N 1
ATOM 2137 C CA . ARG A 1 275 ? -25.251 -4.895 36.156 1.00 95.94 275 ARG A CA 1
ATOM 2138 C C . ARG A 1 275 ? -24.746 -5.975 35.195 1.00 95.94 275 ARG A C 1
ATOM 2140 O O . ARG A 1 275 ? -23.863 -5.685 34.395 1.00 95.94 275 ARG A O 1
ATOM 2147 N N . ALA A 1 276 ? -25.315 -7.181 35.237 1.00 96.81 276 ALA A N 1
ATOM 2148 C CA . ALA A 1 276 ? -24.942 -8.264 34.327 1.00 96.81 276 ALA A CA 1
ATOM 2149 C C . ALA A 1 276 ? -25.171 -7.888 32.850 1.00 96.81 276 ALA A C 1
ATOM 2151 O O . ALA A 1 276 ? -24.297 -8.127 32.019 1.00 96.81 276 ALA A O 1
ATOM 2152 N N . ARG A 1 277 ? -26.294 -7.226 32.527 1.00 97.00 277 ARG A N 1
ATOM 2153 C CA . ARG A 1 277 ? -26.574 -6.736 31.164 1.00 97.00 277 ARG A CA 1
ATOM 2154 C C . ARG A 1 277 ? -25.539 -5.714 30.697 1.00 97.00 277 ARG A C 1
ATOM 2156 O O . ARG A 1 277 ? -25.007 -5.867 29.604 1.00 97.00 277 ARG A O 1
ATOM 2163 N N . HIS A 1 278 ? -25.191 -4.735 31.529 1.00 96.06 278 HIS A N 1
ATOM 2164 C CA . HIS A 1 278 ? -24.160 -3.750 31.185 1.00 96.06 278 HIS A CA 1
ATOM 2165 C C . HIS A 1 278 ? -22.760 -4.373 31.057 1.00 96.06 278 HIS A C 1
ATOM 2167 O O . HIS A 1 278 ? -21.978 -3.984 30.189 1.00 96.06 278 HIS A O 1
ATOM 2173 N N . GLU A 1 279 ? -22.426 -5.369 31.884 1.00 95.94 279 GLU A N 1
ATOM 2174 C CA . GLU A 1 279 ? -21.175 -6.127 31.754 1.00 95.94 279 GLU A CA 1
ATOM 2175 C C . GLU A 1 279 ? -21.138 -6.934 30.436 1.00 95.94 279 GLU A C 1
ATOM 2177 O O . GLU A 1 279 ? -20.106 -6.934 29.758 1.00 95.94 279 GLU A O 1
ATOM 2182 N N . GLU A 1 280 ? -22.259 -7.532 30.009 1.00 97.50 280 GLU A N 1
ATOM 2183 C CA . GLU A 1 280 ? -22.402 -8.156 28.684 1.00 97.50 280 GLU A CA 1
ATOM 2184 C C . GLU A 1 280 ? -22.289 -7.150 27.527 1.00 97.50 280 GLU A C 1
ATOM 2186 O O . GLU A 1 280 ? -21.590 -7.420 26.550 1.00 97.50 280 GLU A O 1
ATOM 2191 N N . GLU A 1 281 ? -22.958 -5.999 27.609 1.00 96.56 281 GLU A N 1
ATOM 2192 C CA . GLU A 1 281 ? -22.919 -4.940 26.590 1.00 96.56 281 GLU A CA 1
ATOM 2193 C C . GLU A 1 281 ? -21.485 -4.437 26.385 1.00 96.56 281 GLU A C 1
ATOM 2195 O O . GLU A 1 281 ? -20.969 -4.443 25.263 1.00 96.56 281 GLU A O 1
ATOM 2200 N N . LEU A 1 282 ? -20.780 -4.127 27.477 1.00 97.06 282 LEU A N 1
ATOM 2201 C CA . LEU A 1 282 ? -19.369 -3.742 27.443 1.00 97.06 282 LEU A CA 1
ATOM 2202 C C . LEU A 1 282 ? -18.462 -4.866 26.922 1.00 97.06 282 LEU A C 1
ATOM 2204 O O . LEU A 1 282 ? -17.486 -4.584 26.223 1.00 97.06 282 LEU A O 1
ATOM 2208 N N . ALA A 1 283 ? -18.755 -6.134 27.227 1.00 97.75 283 ALA A N 1
ATOM 2209 C CA . ALA A 1 283 ? -18.018 -7.268 26.671 1.00 97.75 283 ALA A CA 1
ATOM 2210 C C . ALA A 1 283 ? -18.213 -7.382 25.148 1.00 97.75 283 ALA A C 1
ATOM 2212 O O . ALA A 1 283 ? -17.230 -7.554 24.423 1.00 97.75 283 ALA A O 1
ATOM 2213 N N . ARG A 1 284 ? -19.444 -7.204 24.648 1.00 98.12 284 ARG A N 1
ATOM 2214 C CA . ARG A 1 284 ? -19.757 -7.180 23.208 1.00 98.12 2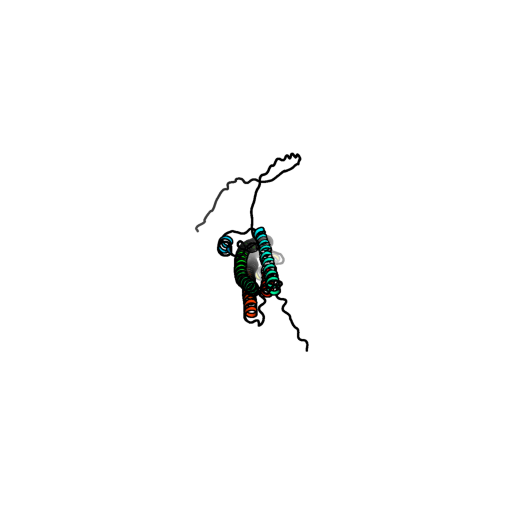84 ARG A CA 1
ATOM 2215 C C . ARG A 1 284 ? -19.051 -6.019 22.504 1.00 98.12 284 ARG A C 1
ATOM 2217 O O . ARG A 1 284 ? -18.390 -6.248 21.495 1.00 98.12 284 ARG A O 1
ATOM 2224 N N . MET A 1 285 ? -19.093 -4.806 23.064 1.00 97.69 285 MET A N 1
ATOM 2225 C CA . MET A 1 285 ? -18.375 -3.642 22.515 1.00 97.69 285 MET A CA 1
ATOM 2226 C C . MET A 1 285 ? -16.859 -3.879 22.436 1.00 97.69 285 MET A C 1
ATOM 2228 O O . MET A 1 285 ? -16.234 -3.586 21.417 1.00 97.69 285 MET A O 1
ATOM 2232 N N . ARG A 1 286 ? -16.255 -4.456 23.487 1.00 97.69 286 ARG A N 1
ATOM 2233 C CA . ARG A 1 286 ? -14.826 -4.820 23.495 1.00 97.69 286 ARG A CA 1
ATOM 2234 C C . ARG A 1 286 ? -14.499 -5.890 22.449 1.00 97.69 286 ARG A C 1
ATOM 2236 O O . ARG A 1 286 ? -13.443 -5.806 21.828 1.00 97.69 286 ARG A O 1
ATOM 2243 N N . ALA A 1 287 ? -15.379 -6.870 22.238 1.00 98.06 287 ALA A N 1
ATOM 2244 C CA . ALA A 1 287 ? -15.190 -7.912 21.230 1.00 98.06 287 ALA A CA 1
ATOM 2245 C C . ALA A 1 287 ? -15.225 -7.347 19.799 1.00 98.06 287 ALA A C 1
ATOM 2247 O O . ALA A 1 287 ? -14.319 -7.635 19.018 1.00 98.06 287 ALA A O 1
ATOM 2248 N N . VAL A 1 288 ? -16.200 -6.482 19.487 1.00 97.44 288 VAL A N 1
ATOM 2249 C CA . VAL A 1 288 ? -16.284 -5.773 18.194 1.00 97.44 288 VAL A CA 1
ATOM 2250 C C . VAL A 1 288 ? -15.031 -4.926 17.960 1.00 97.44 288 VAL A C 1
ATOM 2252 O O . VAL A 1 288 ? -14.379 -5.071 16.929 1.00 97.44 288 VAL A O 1
ATOM 2255 N N . HIS A 1 289 ? -14.610 -4.137 18.953 1.00 96.56 289 HIS A N 1
ATOM 2256 C CA . HIS A 1 289 ? -13.386 -3.335 18.865 1.00 96.56 289 HIS A CA 1
ATOM 2257 C C . HIS A 1 289 ? -12.126 -4.179 18.579 1.00 96.56 289 HIS A C 1
ATOM 2259 O O . HIS A 1 289 ? -11.275 -3.800 17.773 1.00 96.56 289 HIS A O 1
ATOM 2265 N N . GLN A 1 290 ? -11.999 -5.354 19.209 1.00 96.12 290 GLN A N 1
ATOM 2266 C CA . GLN A 1 290 ? -10.890 -6.276 18.940 1.00 96.12 290 GLN A CA 1
ATOM 2267 C C . GLN A 1 290 ? -10.957 -6.875 17.528 1.00 96.12 290 GLN A C 1
ATOM 2269 O O . GLN A 1 290 ? -9.913 -7.047 16.896 1.00 96.12 290 GLN A O 1
ATOM 2274 N N . GLN A 1 291 ? -12.153 -7.175 17.013 1.00 97.81 291 GLN A N 1
ATOM 2275 C CA . GLN A 1 291 ? -12.335 -7.648 15.640 1.00 97.81 291 GLN A CA 1
ATOM 2276 C C . GLN A 1 291 ? -11.933 -6.570 14.623 1.00 97.81 291 GLN A C 1
ATOM 2278 O O . GLN A 1 291 ? -11.086 -6.830 13.768 1.00 97.81 291 GLN A O 1
ATOM 2283 N N . GLU A 1 292 ? -12.468 -5.357 14.750 1.00 96.38 292 GLU A N 1
ATOM 2284 C CA . GLU A 1 292 ? -12.144 -4.214 13.885 1.00 96.38 292 GLU A CA 1
ATOM 2285 C C . GLU A 1 292 ? -10.639 -3.889 13.912 1.00 96.38 292 GLU A C 1
ATOM 2287 O O . GLU A 1 292 ? -10.013 -3.689 12.868 1.00 96.38 292 GLU A O 1
ATOM 2292 N N . LYS A 1 293 ? -10.004 -3.943 15.094 1.00 95.31 293 LYS A N 1
ATOM 2293 C CA . LYS A 1 293 ? -8.544 -3.834 15.227 1.00 95.31 293 LYS A CA 1
ATOM 2294 C C . LYS A 1 293 ? -7.813 -4.901 14.407 1.00 95.31 293 LYS A C 1
ATOM 2296 O O . LYS A 1 293 ? -6.859 -4.577 13.699 1.00 95.31 293 LYS A O 1
ATOM 2301 N N . GLN A 1 294 ? -8.234 -6.167 14.468 1.00 95.94 294 GLN A N 1
ATOM 2302 C CA . GLN A 1 294 ? -7.640 -7.225 13.639 1.00 95.94 294 GLN A CA 1
ATOM 2303 C C . GLN A 1 294 ? -7.868 -6.994 12.142 1.00 95.94 294 GLN A C 1
ATOM 2305 O O . GLN A 1 294 ? -6.984 -7.307 11.346 1.00 95.94 294 GLN A O 1
ATOM 2310 N N . GLU A 1 295 ? -9.025 -6.466 11.749 1.00 96.31 295 GLU A N 1
ATOM 2311 C CA . GLU A 1 295 ? -9.353 -6.154 10.357 1.00 96.31 295 GLU A CA 1
ATOM 2312 C C . GLU A 1 295 ? -8.467 -5.033 9.809 1.00 96.31 295 GLU A C 1
ATOM 2314 O O . GLU A 1 295 ? -7.886 -5.208 8.739 1.00 96.31 295 GLU A O 1
ATOM 2319 N N . MET A 1 296 ? -8.211 -3.971 10.579 1.00 95.56 296 MET A N 1
ATOM 2320 C CA . MET A 1 296 ? -7.198 -2.966 10.228 1.00 95.56 296 MET A CA 1
ATOM 2321 C C . MET A 1 296 ? -5.795 -3.575 10.067 1.00 95.56 296 MET A C 1
ATOM 2323 O O . MET A 1 296 ? -5.099 -3.277 9.097 1.00 95.56 296 MET A O 1
ATOM 2327 N N . TRP A 1 297 ? -5.376 -4.482 10.961 1.00 94.31 297 TRP A N 1
ATOM 2328 C CA . TRP A 1 297 ? -4.092 -5.193 10.823 1.00 94.31 297 TRP A CA 1
ATOM 2329 C C . TRP A 1 297 ? -4.040 -6.150 9.621 1.00 94.31 297 TRP A C 1
ATOM 2331 O O . TRP A 1 297 ? -2.950 -6.482 9.148 1.00 94.31 297 TRP A O 1
ATOM 2341 N N . ARG A 1 298 ? -5.183 -6.643 9.127 1.00 96.44 298 ARG A N 1
ATOM 2342 C CA . ARG A 1 298 ? -5.263 -7.396 7.863 1.00 96.44 298 ARG A CA 1
ATOM 2343 C C . ARG A 1 298 ? -5.184 -6.442 6.668 1.00 96.44 298 ARG A C 1
ATOM 2345 O O . ARG A 1 298 ? -4.371 -6.683 5.782 1.00 96.44 298 ARG A O 1
ATOM 2352 N N . ALA A 1 299 ? -5.930 -5.337 6.685 1.00 96.38 299 ALA A N 1
ATOM 2353 C CA . ALA A 1 299 ? -5.933 -4.326 5.628 1.00 96.38 299 ALA A CA 1
ATOM 2354 C C . ALA A 1 299 ? -4.539 -3.711 5.401 1.00 96.38 299 ALA A C 1
ATOM 2356 O O . ALA A 1 299 ? -4.046 -3.717 4.276 1.00 96.38 299 ALA A O 1
ATOM 2357 N N . GLY A 1 300 ? -3.849 -3.286 6.466 1.00 94.88 300 GLY A N 1
ATOM 2358 C CA . GLY A 1 300 ? -2.497 -2.728 6.354 1.00 94.88 300 GLY A CA 1
ATOM 2359 C C . GLY A 1 300 ? -1.437 -3.729 5.877 1.00 94.88 300 GLY A C 1
ATOM 2360 O O . GLY A 1 300 ? -0.459 -3.329 5.246 1.00 94.88 300 GLY A O 1
ATOM 2361 N N . ARG A 1 301 ? -1.631 -5.037 6.117 1.00 95.62 301 ARG A N 1
ATOM 2362 C CA . ARG A 1 301 ? -0.785 -6.090 5.523 1.00 95.62 301 ARG A CA 1
ATOM 2363 C C . ARG A 1 301 ? -1.084 -6.285 4.040 1.00 95.62 301 ARG A C 1
ATOM 2365 O O . ARG A 1 301 ? -0.154 -6.234 3.245 1.00 95.62 301 ARG A O 1
ATOM 2372 N N . ALA A 1 302 ? -2.358 -6.398 3.666 1.00 96.94 302 ALA A N 1
ATOM 2373 C CA . ALA A 1 302 ? -2.770 -6.526 2.269 1.00 96.94 302 ALA A CA 1
ATOM 2374 C C . ALA A 1 302 ? -2.322 -5.324 1.410 1.00 96.94 302 ALA A C 1
ATOM 2376 O O . ALA A 1 302 ? -1.954 -5.489 0.249 1.00 96.94 302 ALA A O 1
ATOM 2377 N N . GLU A 1 303 ? -2.292 -4.112 1.974 1.00 96.44 303 GLU A N 1
ATOM 2378 C CA . GLU A 1 303 ? -1.778 -2.928 1.278 1.00 96.44 303 GLU A CA 1
ATOM 2379 C C . GLU A 1 303 ? -0.250 -2.971 1.083 1.00 96.44 303 GLU A C 1
ATOM 2381 O O . GLU A 1 303 ? 0.237 -2.652 -0.004 1.00 96.44 303 GLU A O 1
ATOM 2386 N N . LEU A 1 304 ? 0.506 -3.426 2.092 1.00 95.25 304 LEU A N 1
ATOM 2387 C CA . LEU A 1 304 ? 1.950 -3.675 1.975 1.00 95.25 304 LEU A CA 1
ATOM 2388 C C . LEU A 1 304 ? 2.261 -4.765 0.935 1.00 95.25 304 LEU A C 1
ATOM 2390 O O . LEU A 1 304 ? 3.170 -4.585 0.128 1.00 95.25 304 LEU A O 1
ATOM 2394 N N . GLU A 1 305 ? 1.495 -5.855 0.916 1.00 96.19 305 GLU A N 1
ATOM 2395 C CA . GLU A 1 305 ? 1.610 -6.946 -0.064 1.00 96.19 305 GLU A CA 1
ATOM 2396 C C . GLU A 1 305 ? 1.281 -6.460 -1.485 1.00 96.19 305 GLU A C 1
ATOM 2398 O O . GLU A 1 305 ? 2.047 -6.689 -2.419 1.00 96.19 305 GLU A O 1
ATOM 2403 N N . SER A 1 306 ? 0.200 -5.690 -1.648 1.00 96.44 306 SER A N 1
ATOM 2404 C CA . SER A 1 306 ? -0.143 -5.029 -2.913 1.00 96.44 306 SER A CA 1
ATOM 2405 C C . SER A 1 306 ? 0.962 -4.070 -3.382 1.00 96.44 306 SER A C 1
ATOM 2407 O O . SER A 1 306 ? 1.233 -3.984 -4.578 1.00 96.44 306 SER A O 1
ATOM 2409 N N . MET A 1 307 ? 1.597 -3.319 -2.477 1.00 95.31 307 MET A N 1
ATOM 2410 C CA . MET A 1 307 ? 2.717 -2.437 -2.827 1.00 95.31 307 MET A CA 1
ATOM 2411 C C . MET A 1 307 ? 3.955 -3.236 -3.255 1.00 95.31 307 MET A C 1
ATOM 2413 O O . MET A 1 307 ? 4.581 -2.877 -4.252 1.00 95.31 307 MET A O 1
ATOM 2417 N N . ALA A 1 308 ? 4.287 -4.318 -2.544 1.00 95.00 308 ALA A N 1
ATOM 2418 C CA . ALA A 1 308 ? 5.374 -5.218 -2.921 1.00 95.00 308 ALA A CA 1
ATOM 2419 C C . ALA A 1 308 ? 5.144 -5.781 -4.331 1.00 95.00 308 ALA A C 1
ATOM 2421 O O . ALA A 1 308 ? 5.983 -5.584 -5.203 1.00 95.00 308 ALA A O 1
ATOM 2422 N N . HIS A 1 309 ? 3.949 -6.312 -4.605 1.00 96.88 309 HIS A N 1
ATOM 2423 C CA . HIS A 1 309 ? 3.605 -6.835 -5.926 1.00 96.88 309 HIS A CA 1
ATOM 2424 C C . HIS A 1 309 ? 3.708 -5.780 -7.046 1.00 96.88 309 HIS A C 1
ATOM 2426 O O . HIS A 1 309 ? 4.238 -6.068 -8.118 1.00 96.88 309 HIS A O 1
ATOM 2432 N N . ARG A 1 310 ? 3.264 -4.534 -6.812 1.00 94.69 310 ARG A N 1
ATOM 2433 C CA . ARG A 1 310 ? 3.437 -3.435 -7.788 1.00 94.69 310 ARG A CA 1
ATOM 2434 C C . ARG A 1 310 ? 4.911 -3.111 -8.049 1.00 94.69 310 ARG A C 1
ATOM 2436 O O . ARG A 1 310 ? 5.257 -2.780 -9.179 1.00 94.69 310 ARG A O 1
ATOM 2443 N N . HIS A 1 311 ? 5.760 -3.185 -7.025 1.00 95.06 311 HIS A N 1
ATOM 2444 C CA . HIS A 1 311 ? 7.200 -2.990 -7.172 1.00 95.06 311 HIS A CA 1
ATOM 2445 C C . HIS A 1 311 ? 7.842 -4.140 -7.960 1.00 95.06 311 HIS A C 1
ATOM 2447 O O . HIS A 1 311 ? 8.591 -3.869 -8.894 1.00 95.06 311 HIS A O 1
ATOM 2453 N N . ASP A 1 312 ? 7.484 -5.393 -7.671 1.00 95.38 312 ASP A N 1
ATOM 2454 C CA . ASP A 1 312 ? 7.982 -6.565 -8.402 1.00 95.38 312 ASP A CA 1
ATOM 2455 C C . ASP A 1 312 ? 7.620 -6.491 -9.896 1.00 95.38 312 ASP A C 1
ATOM 2457 O O . ASP A 1 312 ? 8.476 -6.695 -10.755 1.00 95.38 312 ASP A O 1
ATOM 2461 N N . VAL A 1 313 ? 6.379 -6.104 -10.221 1.00 96.06 313 VAL A N 1
ATOM 2462 C CA . VAL A 1 313 ? 5.930 -5.869 -11.607 1.00 96.06 313 VAL A CA 1
ATOM 2463 C C . VAL A 1 313 ? 6.704 -4.717 -12.268 1.00 96.06 313 VAL A C 1
ATOM 2465 O O . VAL A 1 313 ? 7.052 -4.802 -13.446 1.00 96.06 313 VAL A O 1
ATOM 2468 N N . ALA A 1 314 ? 7.018 -3.646 -11.531 1.00 93.62 314 ALA A N 1
ATOM 2469 C CA . ALA A 1 314 ? 7.824 -2.541 -12.053 1.00 93.62 314 ALA A CA 1
ATOM 2470 C C . ALA A 1 314 ? 9.284 -2.957 -12.323 1.00 93.62 314 ALA A C 1
ATOM 2472 O O . ALA A 1 314 ? 9.841 -2.575 -13.354 1.00 93.62 314 ALA A O 1
ATOM 2473 N N . LEU A 1 315 ? 9.887 -3.772 -11.449 1.00 94.38 315 LEU A N 1
ATOM 2474 C CA . LEU A 1 315 ? 11.210 -4.361 -11.676 1.00 94.38 315 LEU A CA 1
ATOM 2475 C C . LEU A 1 315 ? 11.201 -5.282 -12.903 1.00 94.38 315 LEU A C 1
ATOM 2477 O O . LEU A 1 315 ? 12.054 -5.129 -13.777 1.00 94.38 315 LEU A O 1
ATOM 2481 N N . GLN A 1 316 ? 10.212 -6.174 -13.017 1.00 95.81 316 GLN A N 1
ATOM 2482 C CA . GLN A 1 316 ? 10.048 -7.059 -14.176 1.00 95.81 316 GLN A CA 1
ATOM 2483 C C . GLN A 1 316 ? 9.956 -6.262 -15.484 1.00 95.81 316 GLN A C 1
ATOM 2485 O O . GLN A 1 316 ? 10.688 -6.558 -16.424 1.00 95.81 316 GLN A O 1
ATOM 2490 N N . ALA A 1 317 ? 9.167 -5.184 -15.530 1.00 92.44 317 ALA A N 1
ATOM 2491 C CA . ALA A 1 317 ? 9.066 -4.329 -16.714 1.00 92.44 317 ALA A CA 1
ATOM 2492 C C . ALA A 1 317 ? 10.406 -3.661 -17.107 1.00 92.44 317 ALA A C 1
ATOM 2494 O O . ALA A 1 317 ? 10.694 -3.489 -18.296 1.00 92.44 317 ALA A O 1
ATOM 2495 N N . VAL A 1 318 ? 11.254 -3.301 -16.133 1.00 92.38 318 VAL A N 1
ATOM 2496 C CA . VAL A 1 318 ? 12.621 -2.803 -16.390 1.00 92.38 318 VAL A CA 1
ATOM 2497 C C . VAL A 1 318 ? 13.509 -3.909 -16.973 1.00 92.38 318 VAL A C 1
ATOM 2499 O O . VAL A 1 318 ? 14.272 -3.662 -17.912 1.00 92.38 318 VAL A O 1
ATOM 2502 N N . GLU A 1 319 ? 13.399 -5.136 -16.464 1.00 93.19 319 GLU A N 1
ATOM 2503 C CA . GLU A 1 319 ? 14.179 -6.284 -16.936 1.00 93.19 319 GLU A CA 1
ATOM 2504 C C . GLU A 1 319 ? 13.764 -6.759 -18.330 1.00 93.19 319 GLU A C 1
ATOM 2506 O O . GLU A 1 319 ? 14.629 -6.925 -19.191 1.00 93.19 319 GLU A O 1
ATOM 2511 N N . GLU A 1 320 ? 12.464 -6.901 -18.585 1.00 92.69 320 GLU A N 1
ATOM 2512 C CA . GLU A 1 320 ? 11.897 -7.228 -19.897 1.00 92.69 320 GLU A CA 1
ATOM 2513 C C . GLU A 1 320 ? 12.341 -6.218 -20.956 1.00 92.69 320 GLU A C 1
ATOM 2515 O O . GLU A 1 320 ? 12.815 -6.599 -22.028 1.00 92.69 320 GLU A O 1
ATOM 2520 N N . ARG A 1 321 ? 12.274 -4.917 -20.638 1.00 90.25 321 ARG A N 1
ATOM 2521 C CA . ARG A 1 321 ? 12.742 -3.849 -21.529 1.00 90.25 321 ARG A CA 1
ATOM 2522 C C . ARG A 1 321 ? 14.230 -3.986 -21.850 1.00 90.25 321 ARG A C 1
ATOM 2524 O O . ARG A 1 321 ? 14.618 -3.858 -23.013 1.00 90.25 321 ARG A O 1
ATOM 2531 N N . ARG A 1 322 ? 15.061 -4.247 -20.837 1.00 93.38 322 ARG A N 1
ATOM 2532 C CA . ARG A 1 322 ? 16.508 -4.459 -20.992 1.00 93.38 322 ARG A CA 1
ATOM 2533 C C . ARG A 1 322 ? 16.785 -5.662 -21.899 1.00 93.38 322 ARG A C 1
ATOM 2535 O O . ARG A 1 322 ? 17.577 -5.544 -22.831 1.00 93.38 322 ARG A O 1
ATOM 2542 N N . LEU A 1 323 ? 16.118 -6.792 -21.660 1.00 93.69 323 LEU A N 1
ATOM 2543 C CA . LEU A 1 323 ? 16.262 -8.019 -22.451 1.00 93.69 323 LEU A CA 1
ATOM 2544 C C . LEU A 1 323 ? 15.823 -7.815 -23.907 1.00 93.69 323 LEU A C 1
ATOM 2546 O O . LEU A 1 323 ? 16.610 -8.086 -24.811 1.00 93.69 323 LEU A O 1
ATOM 2550 N N . LEU A 1 324 ? 14.644 -7.234 -24.141 1.00 92.62 324 LEU A N 1
ATOM 2551 C CA . LEU A 1 324 ? 14.116 -6.939 -25.478 1.00 92.62 324 LEU A CA 1
ATOM 2552 C C . LEU A 1 324 ? 15.057 -6.042 -26.300 1.00 92.62 324 LEU A C 1
ATOM 2554 O O . LEU A 1 324 ? 15.183 -6.213 -27.516 1.00 92.62 324 LEU A O 1
ATOM 2558 N N . LEU A 1 325 ? 15.743 -5.091 -25.658 1.00 92.88 325 LEU A N 1
ATOM 2559 C CA . LEU A 1 325 ? 16.759 -4.264 -26.313 1.00 92.88 325 LEU A CA 1
ATOM 2560 C C . LEU A 1 325 ? 18.002 -5.079 -26.694 1.00 92.88 325 LEU A C 1
ATOM 2562 O O . LEU A 1 325 ? 18.445 -4.988 -27.841 1.00 92.88 325 LEU A O 1
ATOM 2566 N N . HIS A 1 326 ? 18.532 -5.908 -25.786 1.00 93.94 326 HIS A N 1
ATOM 2567 C CA . HIS A 1 326 ? 19.651 -6.815 -26.089 1.00 93.94 326 HIS A CA 1
ATOM 2568 C C . HIS A 1 326 ? 19.307 -7.776 -27.234 1.00 93.94 326 HIS A C 1
ATOM 2570 O O . HIS A 1 326 ? 20.085 -7.908 -28.178 1.00 93.94 326 HIS A O 1
ATOM 2576 N N . GLU A 1 327 ? 18.130 -8.404 -27.194 1.00 95.06 327 GLU A N 1
ATOM 2577 C CA . GLU A 1 327 ? 17.648 -9.329 -28.226 1.00 95.06 327 GLU A CA 1
ATOM 2578 C C . GLU A 1 327 ? 17.541 -8.659 -29.595 1.00 95.06 327 GLU A C 1
ATOM 2580 O O . GLU A 1 327 ? 18.049 -9.191 -30.583 1.00 95.06 327 GLU A O 1
ATOM 2585 N N . ARG A 1 328 ? 16.935 -7.468 -29.670 1.00 95.56 328 ARG A N 1
ATOM 2586 C CA . ARG A 1 328 ? 16.806 -6.726 -30.931 1.00 95.56 328 ARG A CA 1
ATOM 2587 C C . ARG A 1 328 ? 18.158 -6.255 -31.473 1.00 95.56 328 ARG A C 1
ATOM 2589 O O . ARG A 1 328 ? 18.378 -6.361 -32.677 1.00 95.56 328 ARG A O 1
ATOM 2596 N N . VAL A 1 329 ? 19.085 -5.798 -30.624 1.00 95.44 329 VAL A N 1
ATOM 2597 C CA . VAL A 1 329 ? 20.460 -5.467 -31.055 1.00 95.44 329 VAL A CA 1
ATOM 2598 C C . VAL A 1 329 ? 21.165 -6.707 -31.614 1.00 95.44 329 VAL A C 1
ATOM 2600 O O . VAL A 1 329 ? 21.765 -6.641 -32.688 1.00 95.44 329 VAL A O 1
ATOM 2603 N N . GLN A 1 330 ? 21.054 -7.857 -30.944 1.00 95.88 330 GLN A N 1
ATOM 2604 C CA . GLN A 1 330 ? 21.616 -9.115 -31.444 1.00 95.88 330 GLN A CA 1
ATOM 2605 C C . GLN A 1 330 ? 20.952 -9.579 -32.746 1.00 95.88 330 GLN A C 1
ATOM 2607 O O . GLN A 1 330 ? 21.648 -10.076 -33.630 1.00 95.88 330 GLN A O 1
ATOM 2612 N N . ALA A 1 331 ? 19.635 -9.419 -32.890 1.00 94.38 331 ALA A N 1
ATOM 2613 C CA . ALA A 1 331 ? 18.908 -9.765 -34.107 1.00 94.38 331 ALA A CA 1
ATOM 2614 C C . ALA A 1 331 ? 19.371 -8.917 -35.301 1.00 94.38 331 ALA A C 1
ATOM 2616 O O . ALA A 1 331 ? 19.630 -9.474 -36.364 1.00 94.38 331 ALA A O 1
ATOM 2617 N N . LEU A 1 332 ? 19.567 -7.605 -35.113 1.00 94.12 332 LEU A N 1
ATOM 2618 C CA . LEU A 1 332 ? 20.122 -6.715 -36.140 1.00 94.12 332 LEU A CA 1
ATOM 2619 C C . LEU A 1 332 ? 21.546 -7.120 -36.547 1.00 94.12 332 LEU A C 1
ATOM 2621 O O . LEU A 1 332 ? 21.843 -7.198 -37.736 1.00 94.12 332 LEU A O 1
ATOM 2625 N N . LEU A 1 333 ? 22.416 -7.448 -35.585 1.00 93.00 333 LEU A N 1
ATOM 2626 C CA . LEU A 1 333 ? 23.773 -7.920 -35.890 1.00 93.00 333 LEU A CA 1
ATOM 2627 C C . LEU A 1 333 ? 23.783 -9.281 -36.611 1.00 93.00 333 LEU A C 1
ATOM 2629 O O . LEU A 1 333 ? 24.594 -9.486 -37.516 1.00 93.00 333 LEU A O 1
ATOM 2633 N N . LYS A 1 334 ? 22.887 -10.208 -36.245 1.00 93.75 334 LYS A N 1
ATOM 2634 C CA . LYS A 1 334 ? 22.731 -11.507 -36.926 1.00 93.75 334 LYS A CA 1
ATOM 2635 C C . LYS A 1 334 ? 22.198 -11.333 -38.349 1.00 93.75 334 LYS A C 1
ATOM 2637 O O . LYS A 1 334 ? 22.746 -11.930 -39.266 1.00 93.75 334 LYS A O 1
ATOM 2642 N N . ALA A 1 335 ? 21.187 -10.484 -38.539 1.00 92.06 335 ALA A N 1
ATOM 2643 C CA . ALA A 1 335 ? 20.653 -10.151 -39.857 1.00 92.06 335 ALA A CA 1
ATOM 2644 C C . ALA A 1 335 ? 21.727 -9.522 -40.759 1.00 92.06 335 ALA A C 1
ATOM 2646 O O . ALA A 1 335 ? 21.876 -9.953 -41.895 1.00 92.06 335 ALA A O 1
ATOM 2647 N N . TYR A 1 336 ? 22.534 -8.593 -40.229 1.00 91.50 336 TYR A N 1
ATOM 2648 C CA . TYR A 1 336 ? 23.689 -8.036 -40.941 1.00 91.50 336 TYR A CA 1
ATOM 2649 C C . TYR A 1 336 ? 24.709 -9.112 -41.345 1.00 91.50 336 TYR A C 1
ATOM 2651 O O . TYR A 1 336 ? 25.150 -9.145 -42.486 1.00 91.50 336 TYR A O 1
ATOM 2659 N N . THR A 1 337 ? 25.062 -10.016 -40.424 1.00 91.62 337 THR A N 1
ATOM 2660 C CA . THR A 1 337 ? 26.060 -11.077 -40.678 1.00 91.62 337 THR A CA 1
ATOM 2661 C C . THR A 1 337 ? 25.596 -12.090 -41.732 1.00 91.62 337 THR A C 1
ATOM 2663 O O . THR A 1 337 ? 26.428 -12.694 -42.400 1.00 91.62 337 THR A O 1
ATOM 2666 N N . ASN A 1 338 ? 24.281 -12.264 -41.890 1.00 90.50 338 ASN A N 1
ATOM 2667 C CA . ASN A 1 338 ? 23.672 -13.245 -42.789 1.00 90.50 338 ASN A CA 1
ATOM 2668 C C . ASN A 1 338 ? 23.162 -12.639 -44.114 1.00 90.50 338 ASN A C 1
ATOM 2670 O O . ASN A 1 338 ? 22.470 -13.331 -44.856 1.00 90.50 338 ASN A O 1
ATOM 2674 N N . ALA A 1 339 ? 23.418 -11.356 -44.388 1.00 89.38 339 ALA A N 1
ATOM 2675 C CA . ALA A 1 339 ? 22.900 -10.677 -45.574 1.00 89.38 339 ALA A CA 1
ATOM 2676 C C . ALA A 1 339 ? 23.802 -10.886 -46.803 1.00 89.38 339 ALA A C 1
ATOM 2678 O O . ALA A 1 339 ? 25.007 -10.653 -46.732 1.00 89.38 339 ALA A O 1
ATOM 2679 N N . ASP A 1 340 ? 23.202 -11.218 -47.952 1.00 80.62 340 ASP A N 1
ATOM 2680 C CA . ASP A 1 340 ? 23.915 -11.360 -49.236 1.00 80.62 340 ASP A CA 1
ATOM 2681 C C . ASP A 1 340 ? 24.576 -10.046 -49.699 1.00 80.62 340 ASP A C 1
ATOM 2683 O O . ASP A 1 340 ? 25.577 -10.050 -50.414 1.00 80.62 340 ASP A O 1
ATOM 2687 N N . VAL A 1 341 ? 24.017 -8.905 -49.277 1.00 84.06 341 VAL A N 1
ATOM 2688 C CA . VAL A 1 341 ? 24.558 -7.561 -49.510 1.00 84.06 341 VAL A CA 1
ATOM 2689 C C . VAL A 1 341 ? 24.716 -6.856 -48.167 1.00 84.06 341 VAL A C 1
ATOM 2691 O O . VAL A 1 341 ? 23.738 -6.556 -47.483 1.00 84.06 341 VAL A O 1
ATOM 2694 N N . LEU A 1 342 ? 25.964 -6.573 -47.795 1.00 87.50 342 LEU A N 1
ATOM 2695 C CA . LEU A 1 342 ? 26.298 -5.896 -46.546 1.00 87.50 342 LEU A CA 1
ATOM 2696 C C . LEU A 1 342 ? 26.028 -4.388 -46.652 1.00 87.50 342 LEU A C 1
ATOM 2698 O O . LEU A 1 342 ? 26.748 -3.678 -47.352 1.00 87.50 342 LEU A O 1
ATOM 2702 N N . ASP A 1 343 ? 25.043 -3.886 -45.903 1.00 91.44 343 ASP A N 1
ATOM 2703 C CA . ASP A 1 343 ? 24.827 -2.447 -45.693 1.00 91.44 343 ASP A CA 1
ATOM 2704 C C . ASP A 1 343 ? 25.053 -2.065 -44.212 1.00 91.44 343 ASP A C 1
ATOM 2706 O O . ASP A 1 343 ? 24.133 -2.122 -43.378 1.00 91.44 343 ASP A O 1
ATOM 2710 N N . PRO A 1 344 ? 26.290 -1.677 -43.839 1.00 91.81 344 PRO A N 1
ATOM 2711 C CA . PRO A 1 344 ? 26.592 -1.259 -42.478 1.00 91.81 344 PRO A CA 1
ATOM 2712 C C . PRO A 1 344 ? 25.970 0.105 -42.146 1.00 91.81 344 PRO A C 1
ATOM 2714 O O . PRO A 1 344 ? 25.723 0.382 -40.972 1.00 91.81 344 PRO A O 1
ATOM 2717 N N . ARG A 1 345 ? 25.659 0.954 -43.136 1.00 94.44 345 ARG A N 1
ATOM 2718 C CA . ARG A 1 345 ? 25.025 2.252 -42.885 1.00 94.44 345 ARG A CA 1
ATOM 2719 C C . ARG A 1 345 ? 23.562 2.074 -42.500 1.00 94.44 345 ARG A C 1
ATOM 2721 O O . ARG A 1 345 ? 23.163 2.587 -41.455 1.00 94.44 345 ARG A O 1
ATOM 2728 N N . ALA A 1 346 ? 22.778 1.318 -43.269 1.00 94.19 346 ALA A N 1
ATOM 2729 C CA . ALA A 1 346 ? 21.389 1.017 -42.919 1.00 94.19 346 ALA A CA 1
ATOM 2730 C C . ALA A 1 346 ? 21.292 0.333 -41.546 1.00 94.19 346 ALA A C 1
ATOM 2732 O O . ALA A 1 346 ? 20.469 0.726 -40.717 1.00 94.19 346 ALA A O 1
ATOM 2733 N N . THR A 1 347 ? 22.190 -0.617 -41.266 1.00 94.94 347 THR A N 1
ATOM 2734 C CA . THR A 1 347 ? 22.280 -1.294 -39.961 1.00 94.94 347 THR A CA 1
ATOM 2735 C C . THR A 1 347 ? 22.605 -0.312 -38.827 1.00 94.94 347 THR A C 1
ATOM 2737 O O . THR A 1 347 ? 21.964 -0.338 -37.775 1.00 94.94 347 THR A O 1
ATOM 2740 N N . GLY A 1 348 ? 23.554 0.608 -39.037 1.00 93.69 348 GLY A N 1
ATOM 2741 C CA . GLY A 1 348 ? 23.885 1.659 -38.071 1.00 93.69 348 GLY A CA 1
ATOM 2742 C C . GLY A 1 348 ? 22.715 2.607 -37.789 1.00 93.69 348 GLY A C 1
ATOM 2743 O O . GLY A 1 348 ? 22.417 2.884 -36.628 1.00 93.69 348 GLY A O 1
ATOM 2744 N N . LEU A 1 349 ? 21.985 3.035 -38.823 1.00 94.94 349 LEU A N 1
ATOM 2745 C CA . LEU A 1 349 ? 20.784 3.868 -38.672 1.00 94.94 349 LEU A CA 1
ATOM 2746 C C . LEU A 1 349 ? 19.648 3.127 -37.941 1.00 94.94 349 LEU A C 1
ATOM 2748 O O . LEU A 1 349 ? 18.936 3.731 -37.138 1.00 94.94 349 LEU A O 1
ATOM 2752 N N . GLN A 1 350 ? 19.487 1.818 -38.163 1.00 95.44 350 GLN A N 1
ATOM 2753 C CA . GLN A 1 350 ? 18.535 0.990 -37.412 1.00 95.44 350 GLN A CA 1
ATOM 2754 C C . GLN A 1 350 ? 18.915 0.878 -35.927 1.00 95.44 350 GLN A C 1
ATOM 2756 O O . GLN A 1 350 ? 18.042 1.014 -35.070 1.00 95.44 350 GLN A O 1
ATOM 2761 N N . LEU A 1 351 ? 20.204 0.713 -35.607 1.00 94.81 351 LEU A N 1
ATOM 2762 C CA . LEU A 1 351 ? 20.700 0.733 -34.225 1.00 94.81 351 LEU A CA 1
ATOM 2763 C C . LEU A 1 351 ? 20.485 2.096 -33.547 1.00 94.81 351 LEU A C 1
ATOM 2765 O O . LEU A 1 351 ? 20.066 2.131 -32.392 1.00 94.81 351 LEU A O 1
ATOM 2769 N N . ILE A 1 352 ? 20.698 3.210 -34.256 1.00 94.19 352 ILE A N 1
ATOM 2770 C CA . ILE A 1 352 ? 20.413 4.562 -33.741 1.00 94.19 352 ILE A CA 1
ATOM 2771 C C . ILE A 1 352 ? 18.918 4.730 -33.438 1.00 94.19 352 ILE A C 1
ATOM 2773 O O . ILE A 1 352 ? 18.563 5.174 -32.350 1.00 94.19 352 ILE A O 1
ATOM 2777 N N . ARG A 1 353 ? 18.021 4.320 -34.345 1.00 93.62 353 ARG A N 1
ATOM 2778 C CA . ARG A 1 353 ? 16.565 4.353 -34.096 1.00 93.62 353 ARG A CA 1
ATOM 2779 C C . ARG A 1 353 ? 16.165 3.476 -32.910 1.00 93.62 353 ARG A C 1
ATOM 2781 O O . ARG A 1 353 ? 15.336 3.876 -32.099 1.00 93.62 353 ARG A O 1
ATOM 2788 N N . LEU A 1 354 ? 16.777 2.301 -32.770 1.00 92.50 354 LEU A N 1
ATOM 2789 C CA . LEU A 1 354 ? 16.549 1.432 -31.621 1.00 92.50 354 LEU A CA 1
ATOM 2790 C C . LEU A 1 354 ? 17.033 2.077 -30.315 1.00 92.50 354 LEU A C 1
ATOM 2792 O O . LEU A 1 354 ? 16.333 1.989 -29.308 1.00 92.50 354 LEU A O 1
ATOM 2796 N N . SER A 1 355 ? 18.173 2.770 -30.318 1.00 91.12 355 SER A N 1
ATOM 2797 C CA . SER A 1 355 ? 18.704 3.419 -29.114 1.00 91.12 355 SER A CA 1
ATOM 2798 C C . SER A 1 355 ? 17.827 4.569 -28.606 1.00 91.12 355 SER A C 1
ATOM 2800 O O . SER A 1 355 ? 17.809 4.839 -27.410 1.00 91.12 355 SER A O 1
ATOM 2802 N N . GLN A 1 356 ? 17.030 5.203 -29.469 1.00 90.12 356 GLN A N 1
ATOM 2803 C CA . GLN A 1 356 ? 16.037 6.203 -29.052 1.00 90.12 356 GLN A CA 1
ATOM 2804 C C . GLN A 1 356 ? 14.974 5.577 -28.125 1.00 90.12 356 GLN A C 1
ATOM 2806 O O . GLN A 1 356 ? 14.528 6.208 -27.167 1.00 90.12 356 GLN A O 1
ATOM 2811 N N . THR A 1 357 ? 14.657 4.289 -28.319 1.00 88.81 357 THR A N 1
ATOM 2812 C CA . THR A 1 357 ? 13.722 3.536 -27.461 1.00 88.81 357 THR A CA 1
ATOM 2813 C C . THR A 1 357 ? 14.288 3.166 -26.081 1.00 88.81 357 THR A C 1
ATOM 2815 O O . THR A 1 357 ? 13.559 2.600 -25.268 1.00 88.81 357 THR A O 1
ATOM 2818 N N . LEU A 1 358 ? 15.543 3.518 -25.757 1.00 84.00 358 LEU A N 1
ATOM 2819 C CA . LEU A 1 358 ? 16.094 3.420 -24.392 1.00 84.00 358 LEU A CA 1
ATOM 2820 C C . LEU A 1 358 ? 15.426 4.391 -23.413 1.00 84.00 358 LEU A C 1
ATOM 2822 O O . LEU A 1 358 ? 15.292 4.070 -22.236 1.00 84.00 358 LEU A O 1
ATOM 2826 N N . TRP A 1 359 ? 15.013 5.563 -23.902 1.00 78.50 359 TRP A N 1
ATOM 2827 C CA . TRP A 1 359 ? 14.658 6.706 -23.056 1.00 78.50 359 TRP A CA 1
ATOM 2828 C C . TRP A 1 359 ? 13.195 7.139 -23.159 1.00 78.50 359 TRP A C 1
ATOM 2830 O O . TRP A 1 359 ? 12.695 7.794 -22.250 1.00 78.50 359 TRP A O 1
ATOM 2840 N N . SER A 1 360 ? 12.478 6.756 -24.220 1.00 76.19 360 SER A N 1
ATOM 2841 C CA . SER A 1 360 ? 11.028 6.971 -24.291 1.00 76.19 360 SER A CA 1
ATOM 2842 C C . SER A 1 360 ? 10.342 6.305 -23.086 1.00 76.19 360 SER A C 1
ATOM 2844 O O . SER A 1 360 ? 10.683 5.159 -22.779 1.00 76.19 360 SER A O 1
ATOM 2846 N N . PRO A 1 361 ? 9.379 6.937 -22.392 1.00 58.69 361 PRO A N 1
ATOM 2847 C CA . PRO A 1 361 ? 8.521 6.193 -21.477 1.00 58.69 361 PRO A CA 1
ATOM 2848 C C . PRO A 1 361 ? 7.847 5.081 -22.285 1.00 58.69 361 PRO A C 1
ATOM 2850 O O . PRO A 1 361 ? 7.389 5.319 -23.403 1.00 58.69 361 PRO A O 1
ATOM 2853 N N . GLY A 1 362 ? 7.874 3.852 -21.771 1.00 53.50 362 GLY A N 1
ATOM 2854 C CA . GLY A 1 362 ? 7.365 2.713 -22.521 1.00 53.50 362 GLY A CA 1
ATOM 2855 C C . GLY A 1 362 ? 5.875 2.887 -22.780 1.00 53.50 362 GLY A C 1
ATOM 2856 O O . GLY A 1 362 ? 5.082 2.792 -21.845 1.00 53.50 362 GLY A O 1
ATOM 2857 N N . GLU A 1 363 ? 5.483 3.080 -24.042 1.00 40.84 363 GLU A N 1
ATOM 2858 C CA . GLU A 1 363 ? 4.151 2.654 -24.451 1.00 40.84 363 GLU A CA 1
ATOM 2859 C C . GLU A 1 363 ? 4.095 1.156 -24.163 1.00 40.84 363 GLU A C 1
ATOM 2861 O O . GLU A 1 363 ? 4.772 0.364 -24.827 1.00 40.84 363 GLU A O 1
ATOM 2866 N N . ALA A 1 364 ? 3.347 0.780 -23.121 1.00 37.19 364 ALA A N 1
ATOM 2867 C CA . ALA A 1 364 ? 3.099 -0.617 -22.806 1.00 37.19 364 ALA A CA 1
ATOM 2868 C C . ALA A 1 364 ? 2.659 -1.307 -24.104 1.00 37.19 364 ALA A C 1
ATOM 2870 O O . ALA A 1 364 ? 1.821 -0.736 -24.816 1.00 37.19 364 ALA A O 1
ATOM 2871 N N . PRO A 1 365 ? 3.231 -2.477 -24.453 1.00 39.75 365 PRO A N 1
ATOM 2872 C CA . PRO A 1 365 ? 2.927 -3.125 -25.715 1.00 39.75 365 PRO A CA 1
ATOM 2873 C C . PRO A 1 365 ? 1.419 -3.317 -25.769 1.00 39.75 365 PRO A C 1
ATOM 2875 O O . PRO A 1 365 ? 0.868 -4.097 -24.994 1.00 39.75 365 PRO A O 1
ATOM 2878 N N . ARG A 1 366 ? 0.750 -2.559 -26.652 1.00 37.22 366 ARG A N 1
ATOM 2879 C CA . ARG A 1 366 ? -0.688 -2.683 -26.877 1.00 37.22 366 ARG A CA 1
ATOM 2880 C C . ARG A 1 366 ? -0.904 -4.112 -27.322 1.00 37.22 366 ARG A C 1
ATOM 2882 O O . ARG A 1 366 ? -0.623 -4.452 -28.474 1.00 37.22 366 ARG A O 1
ATOM 2889 N N . SER A 1 367 ? -1.330 -4.948 -26.381 1.00 36.03 367 SER A N 1
ATOM 2890 C CA . SER A 1 367 ? -1.631 -6.342 -26.619 1.00 36.03 367 SER A CA 1
ATOM 2891 C C . SER A 1 367 ? -2.691 -6.339 -27.699 1.00 36.03 367 SER A C 1
ATOM 2893 O O . SER A 1 367 ? -3.826 -5.916 -27.487 1.00 36.03 367 SER A O 1
ATOM 2895 N N . SER A 1 368 ? -2.275 -6.718 -28.908 1.00 37.00 368 SER A N 1
ATOM 2896 C CA . SER A 1 368 ? -3.190 -6.841 -30.025 1.00 37.00 368 SER A CA 1
ATOM 2897 C C . SER A 1 368 ? -4.078 -8.036 -29.717 1.00 37.00 368 SER A C 1
ATOM 2899 O O . SER A 1 368 ? -3.807 -9.172 -30.102 1.00 37.00 368 SER A O 1
ATOM 2901 N N . THR A 1 369 ? -5.156 -7.764 -28.982 1.00 41.41 369 THR A N 1
ATOM 2902 C CA . THR A 1 369 ? -6.351 -8.588 -28.899 1.00 41.41 369 THR A CA 1
ATOM 2903 C C . THR A 1 369 ? -6.939 -8.620 -30.299 1.00 41.41 369 THR A C 1
ATOM 2905 O O . THR A 1 369 ? -7.896 -7.935 -30.651 1.00 41.41 369 THR A O 1
ATOM 2908 N N . ARG A 1 370 ? -6.287 -9.423 -31.144 1.00 41.19 370 ARG A N 1
ATOM 2909 C CA . ARG A 1 370 ? -6.711 -9.782 -32.484 1.00 41.19 370 ARG A CA 1
ATOM 2910 C C . ARG A 1 370 ? -7.879 -10.736 -32.305 1.00 41.19 370 ARG A C 1
ATOM 2912 O O . ARG A 1 370 ? -7.748 -11.944 -32.487 1.00 41.19 370 ARG A O 1
ATOM 2919 N N . THR A 1 371 ? -8.999 -10.161 -31.876 1.00 41.62 371 THR A N 1
ATOM 2920 C CA . THR A 1 371 ? -10.291 -10.807 -31.706 1.00 41.62 371 THR A CA 1
ATOM 2921 C C . THR A 1 371 ? -10.705 -11.313 -33.073 1.00 41.62 371 THR A C 1
ATOM 2923 O O . THR A 1 371 ? -11.309 -10.602 -33.873 1.00 41.62 371 THR A O 1
ATOM 2926 N N . ARG A 1 372 ? -10.294 -12.545 -33.365 1.00 43.62 372 ARG A N 1
ATOM 2927 C CA . ARG A 1 372 ? -10.637 -13.268 -34.578 1.00 43.62 372 ARG A CA 1
ATOM 2928 C C . ARG A 1 372 ? -12.105 -13.661 -34.445 1.00 43.62 372 ARG A C 1
ATOM 2930 O O . ARG A 1 372 ? -12.420 -14.753 -33.980 1.00 43.62 372 ARG A O 1
ATOM 2937 N N . GLN A 1 373 ? -12.987 -12.714 -34.766 1.00 44.88 373 GLN A N 1
ATOM 2938 C CA . GLN A 1 373 ? -14.394 -13.017 -34.990 1.00 44.88 373 GLN A CA 1
ATOM 2939 C C . GLN A 1 373 ? -14.502 -14.066 -36.105 1.00 44.88 373 GLN A C 1
ATOM 2941 O O . GLN A 1 373 ? -13.602 -14.190 -36.943 1.00 44.88 373 GLN A O 1
ATOM 2946 N N . ARG A 1 374 ? -15.543 -14.888 -35.979 1.00 50.19 374 ARG A N 1
ATOM 2947 C CA . ARG A 1 374 ? -15.756 -16.126 -36.735 1.00 50.19 374 ARG A CA 1
ATOM 2948 C C . ARG A 1 374 ? -16.018 -15.869 -38.213 1.00 50.19 374 ARG A C 1
ATOM 2950 O O . ARG A 1 374 ? -16.718 -14.875 -38.494 1.00 50.19 374 ARG A O 1
#

Radius of gyration: 51.71 Å; chains: 1; bounding box: 130×68×138 Å

Sequence (374 aa):
MTSTLFHLDGSALSASDVSPHRAPAAASVRVHADAHLPSRAAESDDAPALLADTVTPPLRSFFLADAARAVDAAVAEVPDGAASQQHQQWHADMREVEAYLNALDSARADCASAGLFLRAESCMRRMEKAVRLLARRITGEANAVAERARVGLADQQRLQQLNLRKHWRSTVAAYEQNAAVVLAAAQQHHFAELEREDARARVALRDAETRPSPSQPWSSEVEHVQGVLQQHLRQRRYREAQKVHAQLSRLERQELKAQHRDATQHHVQMLSTIRARHEEELARMRAVHQQEKQEMWRAGRAELESMAHRHDVALQAVEERRLLLHERVQALLKAYTNADVLDPRATGLQLIRLSQTLWSPGEAPRSSTRTRQR

Secondary structure (DSSP, 8-state):
----------------------------------------------------S--S---HHHHH-TTTHHHHTTTS---HHHHHHHHHHHHHHHHHHHHHHHHHHHHHHHHHHTT-HHHHHHHHHHHHHHHHHHHHHHHHHHHHHHHHHHHHHHHHHHHHHHHHHHHHHHHHHHHHHHHHHHHHHHHHHHHHHHHHHHHHHHHHHHHHHHS--TTSPPPHHHHHHHHHHHHHHHTT-HHHHHHHHHHHHHHHHHHHHHHHHHHHHHHHHHHHHHHHHHHHHHHHHHHHHHHHHHHHHHHHHHHHHHHHHHHHHHHHHHHHHHHHHHHHHHHHHHHHHT-SS--HHHHHHHHHHHHHTTTS--------------

pLDDT: mean 78.33, std 23.5, range [25.69, 98.12]